Protein AF-0000000076683091 (afdb_homodimer)

Sequence (252 aa):
MESALTYDLMMAGRSIHDLGTTRLSWHELAAFIKHAPPTAAIRAVADRMAPYRTTEAWLLATSIDMLAGANWQRAGGKGPRPQPILSAIERSIRSAEQDKRAPHSTAELAQIRASLRKRRAQTTSRMESALTYDLMMAGRSIHDLGTTRLSWHELAAFIKHAPPTAAIRAVADRMAPYRTTEAWLLATSIDMLAGANWQRAGGKGPRPQPILSAIERSIRSAEQDKRAPHSTAELAQIRASLRKRRAQTTSR

pLDDT: mean 89.54, std 12.41, range [43.16, 98.69]

Solvent-accessible surface area (backbone atoms only — not comparable to full-atom values): 13976 Å² total; per-residue (Å²): 108,67,47,30,43,39,27,49,32,34,66,71,70,35,55,72,86,35,59,73,40,96,82,26,33,65,68,54,51,53,53,50,65,72,64,54,52,45,80,34,48,52,35,37,76,74,32,85,58,25,58,54,67,34,73,65,36,42,54,43,39,51,50,36,39,52,43,45,46,51,44,40,52,76,71,65,56,80,63,84,76,74,70,55,53,66,61,52,49,54,50,51,52,51,48,52,51,45,60,67,59,40,62,75,46,68,58,47,47,48,46,48,50,52,51,48,52,51,51,53,53,58,58,67,75,103,107,65,67,30,45,44,49,49,32,47,76,43,74,37,55,73,86,35,59,74,40,94,81,27,34,64,66,49,49,52,17,41,64,73,66,54,50,44,77,33,47,54,36,37,73,74,33,84,58,27,58,55,66,35,68,60,42,42,42,51,41,52,37,49,39,42,50,47,49,42,52,40,54,76,70,67,56,81,62,84,78,75,70,54,53,66,60,53,48,52,49,53,53,51,51,55,50,46,62,67,62,43,67,75,47,72,59,47,50,47,49,50,51,52,53,50,53,55,50,54,54,58,59,70,74,105

Secondary structure (DSSP, 8-state):
-HHHHHHHHHHTT--GGGBTSSSB-HHHHHHHHHH--TTSHHHHHH-TTGGGGSHHHHHHHHHHHHHHHHHHHHTTS-SPPPPPHHHHHHHHHHHHHHHHHS-S-HHHHHHHHHHHHHHHHHHHT-/-HHHHHHHHHHTT--GGGBTSSSB-HHHHHHHHHH--TTSHHHHHH-TTGGGGSHHHHHHHHHHHHHHHHHHHHTTS-SPPPPPHHHHHHHHHHHHHHHHHS-S-HHHHHHHHHHHHHHHHHHHT-

Radius of gyration: 27.94 Å; Cα contacts (8 Å, |Δi|>4): 202; chains: 2; bounding box: 87×62×75 Å

Foldseek 3Di:
DVVLLQVQQVVVVAGPVCECHPRHYPVNSVVCVVPPQLPRSVNCVVDVCSVCPDPVNVVVQVVVLVVQQVVCVVVVVPDDRDDRPSVVVVVVVVVVVCVVVVPDPVVVVVVVVVVVVVVVVVVVVD/DVVLLQVQQVVVVAGPVCECHPRHYPVNSVVCVVPPALPRSVNCVVPVCSVCPDPVNVVVQVVVLVVQQVVCVVVVVPDDRDDRPSVVVVVVVVVVVCVVVVPDPVVRVVVVVVVVVVVVVVVVVD

Structure (mmCIF, N/CA/C/O backbone):
data_AF-0000000076683091-model_v1
#
loop_
_entity.id
_entity.type
_entity.pdbx_description
1 polymer 'Uncharacterized protein'
#
loop_
_atom_site.group_PDB
_atom_site.id
_atom_site.type_symbol
_atom_site.label_atom_id
_atom_site.label_alt_id
_atom_site.label_comp_id
_atom_site.label_asym_id
_atom_site.label_entity_id
_atom_site.label_seq_id
_atom_site.pdbx_PDB_ins_code
_atom_site.Cartn_x
_atom_site.Cartn_y
_atom_site.Cartn_z
_atom_site.occupancy
_atom_site.B_iso_or_equiv
_atom_site.auth_seq_id
_atom_site.auth_comp_id
_atom_site.auth_asym_id
_atom_site.auth_atom_id
_atom_site.pdbx_PDB_model_num
ATOM 1 N N . MET A 1 1 ? -7.992 5.918 14.695 1 76.12 1 MET A N 1
ATOM 2 C CA . MET A 1 1 ? -8.977 6.363 13.703 1 76.12 1 MET A CA 1
ATOM 3 C C . MET A 1 1 ? -8.859 7.867 13.469 1 76.12 1 MET A C 1
ATOM 5 O O . MET A 1 1 ? -8.883 8.32 12.32 1 76.12 1 MET A O 1
ATOM 9 N N . GLU A 1 2 ? -8.391 8.547 14.375 1 91.25 2 GLU A N 1
ATOM 10 C CA . GLU A 1 2 ? -8.352 10 14.273 1 91.25 2 GLU A CA 1
ATOM 11 C C . GLU A 1 2 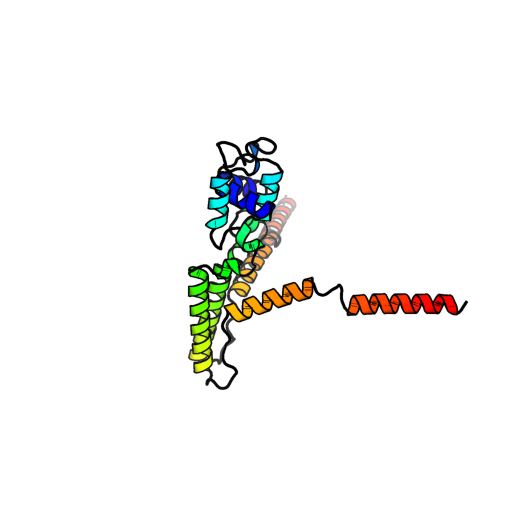? -7.266 10.461 13.305 1 91.25 2 GLU A C 1
ATOM 13 O O . GLU A 1 2 ? -7.492 11.344 12.484 1 91.25 2 GLU A O 1
ATOM 18 N N . SER A 1 3 ? -6.188 9.758 13.305 1 97.19 3 SER A N 1
ATOM 19 C CA . SER A 1 3 ? -5.117 10.203 12.414 1 97.19 3 SER A CA 1
ATOM 20 C C . SER A 1 3 ? -5.434 9.875 10.961 1 97.19 3 SER A C 1
ATOM 22 O O . SER A 1 3 ? -5.039 10.609 10.055 1 97.19 3 SER A O 1
ATOM 24 N N . ALA A 1 4 ? -6.16 8.805 10.727 1 98.31 4 ALA A N 1
ATOM 25 C CA . ALA A 1 4 ? -6.559 8.438 9.367 1 98.31 4 ALA A CA 1
ATOM 26 C C . ALA A 1 4 ? -7.543 9.453 8.797 1 98.31 4 ALA A C 1
ATOM 28 O O . ALA A 1 4 ? -7.438 9.844 7.625 1 98.31 4 ALA A O 1
ATOM 29 N N . LEU A 1 5 ? -8.445 9.898 9.625 1 98.25 5 LEU A N 1
ATOM 30 C CA . LEU A 1 5 ? -9.406 10.914 9.203 1 98.25 5 LEU A CA 1
ATOM 31 C C . LEU A 1 5 ? -8.711 12.242 8.922 1 98.25 5 LEU A C 1
ATOM 33 O O . LEU A 1 5 ? -9.023 12.914 7.938 1 98.25 5 LEU A O 1
ATOM 37 N N . THR A 1 6 ? -7.785 12.586 9.852 1 98.19 6 THR A N 1
ATOM 38 C CA . THR A 1 6 ? -7 13.797 9.664 1 98.19 6 THR A CA 1
ATOM 39 C C . THR A 1 6 ? -6.281 13.781 8.32 1 98.19 6 THR A C 1
ATOM 41 O O . THR A 1 6 ? -6.32 14.758 7.578 1 98.19 6 THR A O 1
ATOM 44 N N . TYR A 1 7 ? -5.75 12.68 7.969 1 98.5 7 TYR A N 1
ATOM 45 C CA . TYR A 1 7 ? -5.059 12.516 6.695 1 98.5 7 TYR A CA 1
ATOM 46 C C . TYR A 1 7 ? -6.023 12.664 5.527 1 98.5 7 TYR A C 1
ATOM 48 O O . TYR A 1 7 ? -5.754 13.414 4.578 1 98.5 7 TYR A O 1
ATOM 56 N N . ASP A 1 8 ? -7.105 11.945 5.543 1 98.56 8 ASP A N 1
ATOM 57 C CA . ASP A 1 8 ? -8.062 11.992 4.441 1 98.56 8 ASP A CA 1
ATOM 58 C C . ASP A 1 8 ? -8.594 13.406 4.23 1 98.56 8 ASP A C 1
ATOM 60 O O . ASP A 1 8 ? -8.75 13.852 3.094 1 98.56 8 ASP A O 1
ATOM 64 N N . LEU A 1 9 ? -8.922 14.125 5.289 1 98.31 9 LEU A N 1
ATOM 65 C CA . LEU A 1 9 ? -9.398 15.5 5.184 1 98.31 9 LEU A CA 1
ATOM 66 C C . LEU A 1 9 ? -8.336 16.391 4.555 1 98.31 9 LEU A C 1
ATOM 68 O O . LEU A 1 9 ? -8.641 17.219 3.689 1 98.31 9 LEU A O 1
ATOM 72 N N . MET A 1 10 ? -7.105 16.188 4.965 1 97.12 10 MET A N 1
ATOM 73 C CA . MET A 1 10 ? -6.016 16.969 4.391 1 97.12 10 MET A CA 1
ATOM 74 C C . MET A 1 10 ? -5.938 16.781 2.881 1 97.12 10 MET A C 1
ATOM 76 O O . MET A 1 10 ? -5.77 17.734 2.129 1 97.12 10 MET A O 1
ATOM 80 N N . MET A 1 11 ? -6.102 15.578 2.473 1 97.38 11 MET A N 1
ATOM 81 C CA . MET A 1 11 ? -6.016 15.258 1.051 1 97.38 11 MET A CA 1
ATOM 82 C C . MET A 1 11 ? -7.191 15.859 0.288 1 97.38 11 MET A C 1
ATOM 84 O O . MET A 1 11 ? -7.094 16.109 -0.915 1 97.38 11 MET A O 1
ATOM 88 N N . ALA A 1 12 ? -8.219 16.141 0.975 1 97.69 12 ALA A N 1
ATOM 89 C CA . ALA A 1 12 ? -9.391 16.766 0.366 1 97.69 12 ALA A CA 1
ATOM 90 C C . ALA A 1 12 ? -9.305 18.281 0.451 1 97.69 12 ALA A C 1
ATOM 92 O O . ALA A 1 12 ? -10.234 18.984 0.048 1 97.69 12 ALA A O 1
ATOM 93 N N . GLY A 1 13 ? -8.234 18.812 1.049 1 96.69 13 GLY A N 1
ATOM 94 C CA . GLY A 1 13 ? -8.055 20.25 1.16 1 96.69 13 GLY A CA 1
ATOM 95 C C . GLY A 1 13 ? -8.75 20.859 2.367 1 96.69 13 GLY A C 1
ATOM 96 O O . GLY A 1 13 ? -9 22.062 2.414 1 96.69 13 GLY A O 1
ATOM 97 N N . ARG A 1 14 ? -9.109 19.969 3.281 1 97.25 14 ARG A N 1
ATOM 98 C CA . ARG A 1 14 ? -9.789 20.406 4.488 1 97.25 14 ARG A CA 1
ATOM 99 C C . ARG A 1 14 ? -8.953 20.125 5.73 1 97.25 14 ARG A C 1
ATOM 101 O O . ARG A 1 14 ? -8 19.344 5.68 1 97.25 14 ARG A O 1
ATOM 108 N N . SER A 1 15 ? -9.219 20.859 6.793 1 96.75 15 SER A N 1
ATOM 109 C CA . SER A 1 15 ? -8.508 20.656 8.047 1 96.75 15 SER A CA 1
ATOM 110 C C . SER A 1 15 ? -9.453 20.203 9.156 1 96.75 15 SER A C 1
ATOM 112 O O . SER A 1 15 ? -10.523 20.766 9.344 1 96.75 15 SER A O 1
ATOM 114 N N . ILE A 1 16 ? -8.938 19.203 9.891 1 96.5 16 ILE A N 1
ATOM 115 C CA . ILE A 1 16 ? -9.727 18.688 11.008 1 96.5 16 ILE A CA 1
ATOM 116 C C . ILE A 1 16 ? -9.93 19.797 12.039 1 96.5 16 ILE A C 1
ATOM 118 O O . ILE A 1 16 ? -10.914 19.781 12.781 1 96.5 16 ILE A O 1
ATOM 122 N N . HIS A 1 17 ? -9.062 20.797 12.062 1 95.81 17 HIS A N 1
ATOM 123 C CA . HIS A 1 17 ? -9.102 21.859 13.055 1 95.81 17 HIS A CA 1
ATOM 124 C C . HIS A 1 17 ? -10.195 22.875 12.742 1 95.81 17 HIS A C 1
ATOM 126 O O . HIS A 1 17 ? -10.531 23.703 13.578 1 95.81 17 HIS A O 1
ATOM 132 N N . ASP A 1 18 ? -10.797 22.781 11.578 1 96.56 18 ASP A N 1
ATOM 133 C CA . ASP A 1 18 ? -11.852 23.703 11.172 1 96.56 18 ASP A CA 1
ATOM 134 C C . ASP A 1 18 ? -13.234 23.141 11.5 1 96.56 18 ASP A C 1
ATOM 136 O O . ASP A 1 18 ? -14.25 23.766 11.188 1 96.56 18 ASP A O 1
ATOM 140 N N . LEU A 1 19 ? -13.266 21.891 12.062 1 96.94 19 LEU A N 1
ATOM 141 C CA . LEU A 1 19 ? -14.547 21.234 12.336 1 96.94 19 LEU A CA 1
ATOM 142 C C . LEU A 1 19 ? -15.453 22.141 13.164 1 96.94 19 LEU A C 1
ATOM 144 O O . LEU A 1 19 ? -15.023 22.703 14.172 1 96.94 19 LEU A O 1
ATOM 148 N N . GLY A 1 20 ? -16.703 22.281 12.727 1 97.69 20 GLY A N 1
ATOM 149 C CA . GLY A 1 20 ? -17.672 23.109 13.43 1 97.69 20 GLY A CA 1
ATOM 150 C C . GLY A 1 20 ? -17.703 24.547 12.938 1 97.69 20 GLY A C 1
ATOM 151 O O . GLY A 1 20 ? -18.5 25.344 13.414 1 97.69 20 GLY A O 1
ATOM 152 N N . THR A 1 21 ? -16.781 24.906 12.047 1 97.06 21 THR A N 1
ATOM 153 C CA . THR A 1 21 ? -16.781 26.219 11.438 1 97.06 21 THR A CA 1
ATOM 154 C C . THR A 1 21 ? -17.375 26.172 10.023 1 97.06 21 THR A C 1
ATOM 156 O O . THR A 1 21 ? -17.922 25.141 9.625 1 97.06 21 THR A O 1
ATOM 159 N N . THR A 1 22 ? -17.297 27.312 9.312 1 97.06 22 THR A N 1
ATOM 160 C CA . THR A 1 22 ? -17.812 27.391 7.957 1 97.06 22 THR A CA 1
ATOM 161 C C . THR A 1 22 ? -16.906 26.641 6.984 1 97.06 22 THR A C 1
ATOM 163 O O . THR A 1 22 ? -17.312 26.312 5.867 1 97.06 22 THR A O 1
ATOM 166 N N . ARG A 1 23 ? -15.75 26.312 7.395 1 96.88 23 ARG A N 1
ATOM 167 C CA . ARG A 1 23 ? -14.781 25.672 6.516 1 96.88 23 ARG A CA 1
ATOM 168 C C . ARG A 1 23 ? -14.945 24.156 6.539 1 96.88 23 ARG A C 1
ATOM 170 O O . ARG A 1 23 ? -14.508 23.469 5.613 1 96.88 23 ARG A O 1
ATOM 177 N N . LEU A 1 24 ? -15.516 23.594 7.551 1 98.06 24 LEU A N 1
ATOM 178 C CA . LEU A 1 24 ? -15.836 22.188 7.715 1 98.06 24 LEU A CA 1
ATOM 179 C C . LEU A 1 24 ? -16.969 21.984 8.719 1 98.06 24 LEU A C 1
ATOM 181 O O . LEU A 1 24 ? -16.719 21.906 9.922 1 98.06 24 LEU A O 1
ATOM 185 N N . SER A 1 25 ? -18.125 21.844 8.227 1 98.5 25 SER A N 1
ATOM 186 C CA . SER A 1 25 ? -19.297 21.656 9.086 1 98.5 25 SER A CA 1
ATOM 187 C C . SER A 1 25 ? -19.453 20.188 9.492 1 98.5 25 SER A C 1
ATOM 189 O O . SER A 1 25 ? -18.906 19.297 8.844 1 98.5 25 SER A O 1
ATOM 191 N N . TRP A 1 26 ? -20.234 19.984 10.547 1 98.31 26 TRP A N 1
ATOM 192 C CA . TRP A 1 26 ? -20.547 18.609 10.961 1 98.31 26 TRP A CA 1
ATOM 193 C C . TRP A 1 26 ? -21.281 17.859 9.852 1 98.31 26 TRP A C 1
ATOM 195 O O . TRP A 1 26 ? -21.062 16.656 9.664 1 98.31 26 TRP A O 1
ATOM 205 N N . HIS A 1 27 ? -22.078 18.594 9.102 1 98.38 27 HIS A N 1
ATOM 206 C CA . HIS A 1 27 ? -22.781 17.984 7.973 1 98.38 27 HIS A CA 1
ATOM 207 C C . HIS A 1 27 ? -21.797 17.531 6.898 1 98.38 27 HIS A C 1
ATOM 209 O O . HIS A 1 27 ? -21.922 16.422 6.375 1 98.38 27 HIS A O 1
ATOM 215 N N . GLU A 1 28 ? -20.797 18.328 6.598 1 98.56 28 GLU A N 1
ATOM 216 C CA . GLU A 1 28 ? -19.781 17.984 5.613 1 98.56 28 GLU A CA 1
ATOM 217 C C . GLU A 1 28 ? -18.938 16.797 6.094 1 98.56 28 GLU A C 1
ATOM 219 O O . GLU A 1 28 ? -18.609 15.906 5.309 1 98.56 28 GLU A O 1
ATOM 224 N N . LEU A 1 29 ? -18.562 16.828 7.34 1 98.44 29 LEU A N 1
ATOM 225 C CA . LEU A 1 29 ? -17.781 15.711 7.879 1 98.44 29 LEU A CA 1
ATOM 226 C C . LEU A 1 29 ? -18.562 14.406 7.773 1 98.44 29 LEU A C 1
ATOM 228 O O . LEU A 1 29 ? -18.016 13.375 7.375 1 98.44 29 LEU A O 1
ATOM 232 N N . ALA A 1 30 ? -19.859 14.414 8.164 1 98.38 30 ALA A N 1
ATOM 233 C CA . ALA A 1 30 ? -20.719 13.234 8.078 1 98.38 30 ALA A CA 1
ATOM 234 C C . ALA A 1 30 ? -20.766 12.695 6.656 1 98.38 30 ALA A C 1
ATOM 236 O O . ALA A 1 30 ? -20.656 11.484 6.438 1 98.38 30 ALA A O 1
ATOM 237 N N . ALA A 1 31 ? -20.969 13.609 5.684 1 98.69 31 ALA A N 1
ATOM 238 C CA . ALA A 1 31 ? -21.016 13.219 4.277 1 98.69 31 ALA A CA 1
ATOM 239 C C . ALA A 1 31 ? -19.688 12.617 3.836 1 98.69 31 ALA A C 1
ATOM 241 O O . ALA A 1 31 ? -19.656 11.617 3.113 1 98.69 31 ALA A O 1
ATOM 242 N N . PHE A 1 32 ? -18.594 13.305 4.293 1 98.31 32 PHE A N 1
ATOM 243 C CA . PHE A 1 32 ? -17.25 12.852 3.957 1 98.31 32 PHE A CA 1
ATOM 244 C C . PHE A 1 32 ? -17.031 11.422 4.441 1 98.31 32 PHE A C 1
ATOM 246 O O . PHE A 1 32 ? -16.562 10.562 3.684 1 98.31 32 PHE A O 1
ATOM 253 N N . ILE A 1 33 ? -17.344 11.086 5.633 1 97.81 33 ILE A N 1
ATOM 254 C CA . ILE A 1 33 ? -17.156 9.766 6.227 1 97.81 33 ILE A CA 1
ATOM 255 C C . ILE A 1 33 ? -18.078 8.758 5.539 1 97.81 33 ILE A C 1
ATOM 257 O O . ILE A 1 33 ? -17.641 7.645 5.211 1 97.81 33 ILE A O 1
ATOM 261 N N . LYS A 1 34 ? -19.266 9.102 5.285 1 97.88 34 LYS A N 1
ATOM 262 C CA . LYS A 1 34 ? -20.266 8.211 4.699 1 97.88 34 LYS A CA 1
ATOM 263 C C . LYS A 1 34 ? -19.828 7.738 3.314 1 97.88 34 LYS A C 1
ATOM 265 O O . LYS A 1 34 ? -20.047 6.582 2.951 1 97.88 34 LYS A O 1
ATOM 270 N N . HIS A 1 35 ? -19.203 8.609 2.498 1 97.69 35 HIS A N 1
ATOM 271 C CA . HIS A 1 35 ? -18.953 8.305 1.093 1 97.69 35 HIS A CA 1
ATOM 272 C C . HIS A 1 35 ? -17.469 8.078 0.831 1 97.69 35 HIS A C 1
ATOM 274 O O . HIS A 1 35 ? -17.047 7.973 -0.323 1 97.69 35 HIS A O 1
ATOM 280 N N . ALA A 1 36 ? -16.688 8.023 1.957 1 96.75 36 ALA A N 1
ATOM 281 C CA . ALA A 1 36 ? -15.273 7.75 1.75 1 96.75 36 ALA A CA 1
ATOM 282 C C . ALA A 1 36 ? -15.07 6.465 0.953 1 96.75 36 ALA A C 1
ATOM 284 O O . ALA A 1 36 ? -15.695 5.441 1.244 1 96.75 36 ALA A O 1
ATOM 285 N N . PRO A 1 37 ? -14.242 6.543 -0.081 1 95.38 37 PRO A N 1
ATOM 286 C CA . PRO A 1 37 ? -14.008 5.34 -0.882 1 95.38 37 PRO A CA 1
ATOM 287 C C . PRO A 1 37 ? -13.242 4.262 -0.118 1 95.38 37 PRO A C 1
ATOM 289 O O . PRO A 1 37 ? -12.648 4.543 0.929 1 95.38 37 PRO A O 1
ATOM 292 N N . PRO A 1 38 ? -13.203 3.027 -0.62 1 93.81 38 PRO A N 1
ATOM 293 C CA . PRO A 1 38 ? -12.492 1.93 0.042 1 93.81 38 PRO A CA 1
ATOM 294 C C . PRO A 1 38 ? -10.992 2.191 0.17 1 93.81 38 PRO A C 1
ATOM 296 O O . PRO A 1 38 ? -10.336 1.611 1.037 1 93.81 38 PRO A O 1
ATOM 299 N N . THR A 1 39 ? -10.422 3.127 -0.651 1 93.12 39 THR A N 1
ATOM 300 C CA . THR A 1 39 ? -8.984 3.389 -0.646 1 93.12 39 THR A CA 1
ATOM 301 C C . THR A 1 39 ? -8.641 4.465 0.378 1 93.12 39 THR A C 1
ATOM 303 O O . THR A 1 39 ? -7.465 4.77 0.592 1 93.12 39 THR A O 1
ATOM 306 N N . ALA A 1 40 ? -9.68 5.008 0.973 1 97.06 40 ALA A N 1
ATOM 307 C CA . ALA A 1 40 ? -9.422 6.039 1.976 1 97.06 40 ALA A CA 1
ATOM 308 C C . ALA A 1 40 ? -8.727 5.449 3.201 1 97.06 40 ALA A C 1
ATOM 310 O O . ALA A 1 40 ? -8.93 4.277 3.535 1 97.06 40 ALA A O 1
ATOM 311 N N . ALA A 1 41 ? -7.93 6.277 3.9 1 97.56 41 ALA A N 1
ATOM 312 C CA . ALA A 1 41 ? -7.207 5.836 5.09 1 97.56 41 ALA A CA 1
ATOM 313 C C . ALA A 1 41 ? -8.172 5.391 6.188 1 97.56 41 ALA A C 1
ATOM 315 O O . ALA A 1 41 ? -7.922 4.402 6.879 1 97.56 41 ALA A O 1
ATOM 316 N N . ILE A 1 42 ? -9.289 6.078 6.34 1 97.31 42 ILE A N 1
ATOM 317 C CA . ILE A 1 42 ? -10.234 5.75 7.402 1 97.31 42 ILE A CA 1
ATOM 318 C C . ILE A 1 42 ? -10.844 4.371 7.141 1 97.31 42 ILE A C 1
ATOM 320 O O . ILE A 1 42 ? -11.156 3.637 8.078 1 97.31 42 ILE A O 1
ATOM 324 N N . ARG A 1 43 ? -10.969 3.996 5.883 1 97.12 43 ARG A N 1
ATOM 325 C CA . ARG A 1 43 ? -11.477 2.67 5.555 1 97.12 43 ARG A CA 1
ATOM 326 C C . ARG A 1 43 ? -10.438 1.595 5.84 1 97.12 43 ARG A C 1
ATOM 328 O O . ARG A 1 43 ? -10.758 0.546 6.406 1 97.12 43 ARG A O 1
ATOM 335 N N . ALA A 1 44 ? -9.195 1.876 5.473 1 94.06 44 ALA A N 1
ATOM 336 C CA . ALA A 1 44 ? -8.109 0.913 5.613 1 94.06 44 ALA A CA 1
ATOM 337 C C . ALA A 1 44 ? -7.848 0.582 7.078 1 94.06 44 ALA A C 1
ATOM 339 O O . ALA A 1 44 ? -7.555 -0.566 7.422 1 94.06 44 ALA A O 1
ATOM 340 N N . VAL A 1 45 ? -7.938 1.575 7.93 1 94.25 45 VAL A N 1
ATOM 341 C CA . VAL A 1 45 ? -7.68 1.353 9.352 1 94.25 45 VAL A CA 1
ATOM 342 C C . VAL A 1 45 ? -8.836 0.562 9.969 1 94.25 45 VAL A C 1
ATOM 344 O O . VAL A 1 45 ? -8.625 -0.269 10.852 1 94.25 45 VAL A O 1
ATOM 347 N N . ALA A 1 46 ? -10.031 0.733 9.438 1 94.5 46 ALA A N 1
ATOM 348 C CA . ALA A 1 46 ? -11.219 0.07 9.977 1 94.5 46 ALA A CA 1
ATOM 349 C C . ALA A 1 46 ? -11.297 -1.379 9.5 1 94.5 46 ALA A C 1
ATOM 351 O O . ALA A 1 46 ? -11.828 -2.24 10.211 1 94.5 46 ALA A O 1
ATOM 352 N N . ASP A 1 47 ? -10.875 -1.653 8.344 1 94.75 47 ASP A N 1
ATOM 353 C CA . ASP A 1 47 ? -10.953 -2.965 7.703 1 94.75 47 ASP A CA 1
ATOM 354 C C . ASP A 1 47 ? -9.75 -3.217 6.805 1 94.75 47 ASP A C 1
ATOM 356 O O . ASP A 1 47 ? -9.609 -2.586 5.758 1 94.75 47 ASP A O 1
ATOM 360 N N . ARG A 1 48 ? -8.945 -4.191 7.168 1 94.12 48 ARG A N 1
ATOM 361 C CA . ARG A 1 48 ? -7.723 -4.492 6.434 1 94.12 48 ARG A CA 1
ATOM 362 C C . ARG A 1 48 ? -8.039 -5.043 5.047 1 94.12 48 ARG A C 1
ATOM 364 O O . ARG A 1 48 ? -7.164 -5.09 4.176 1 94.12 48 ARG A O 1
ATOM 371 N N . MET A 1 49 ? -9.258 -5.41 4.75 1 95.94 49 MET A N 1
ATOM 372 C CA . MET A 1 49 ? -9.656 -5.934 3.441 1 95.94 49 MET A CA 1
ATOM 373 C C . MET A 1 49 ? -10.172 -4.812 2.543 1 95.94 49 MET A C 1
ATOM 375 O O . MET A 1 49 ? -10.391 -5.023 1.351 1 95.94 49 MET A O 1
ATOM 379 N N . ALA A 1 50 ? -10.266 -3.611 3.082 1 96.19 50 ALA A N 1
ATOM 380 C CA . ALA A 1 50 ? -10.867 -2.504 2.34 1 96.19 50 ALA A CA 1
ATOM 381 C C . ALA A 1 50 ? -10.148 -2.281 1.013 1 96.19 50 ALA A C 1
ATOM 383 O O . ALA A 1 50 ? -10.789 -2.156 -0.034 1 96.19 50 ALA A O 1
ATOM 384 N N . PRO A 1 51 ? -8.773 -2.297 0.955 1 94.38 51 PRO A N 1
ATOM 385 C CA . PRO A 1 51 ? -8.102 -2.08 -0.325 1 94.38 51 PRO A CA 1
ATOM 386 C C . PRO A 1 51 ? -8.422 -3.16 -1.355 1 94.38 51 PRO A C 1
ATOM 388 O O . PRO A 1 51 ? -8.273 -2.934 -2.559 1 94.38 51 PRO A O 1
ATOM 391 N N . TYR A 1 52 ? -8.883 -4.242 -0.932 1 95.81 52 TYR A N 1
ATOM 392 C CA . TYR A 1 52 ? -9.18 -5.363 -1.813 1 95.81 52 TYR A CA 1
ATOM 393 C C . TYR A 1 52 ? -10.625 -5.312 -2.291 1 95.81 52 TYR A C 1
ATOM 395 O O . TYR A 1 52 ? -11.047 -6.145 -3.1 1 95.81 52 TYR A O 1
ATOM 403 N N . ARG A 1 53 ? -11.352 -4.344 -1.847 1 93.38 53 ARG A N 1
ATOM 404 C CA . ARG A 1 53 ? -12.773 -4.27 -2.174 1 93.38 53 ARG A CA 1
ATOM 405 C C . ARG A 1 53 ? -13.031 -3.23 -3.258 1 93.38 53 ARG A C 1
ATOM 407 O O . ARG A 1 53 ? -14.188 -2.945 -3.586 1 93.38 53 ARG A O 1
ATOM 414 N N . THR A 1 54 ? -11.953 -2.682 -3.789 1 96.06 54 THR A N 1
ATOM 415 C CA . THR A 1 54 ? -12.133 -1.813 -4.945 1 96.06 54 THR A CA 1
ATOM 416 C C . THR A 1 54 ? -12.57 -2.623 -6.164 1 96.06 54 THR A C 1
ATOM 418 O O . THR A 1 54 ? -12.328 -3.83 -6.23 1 96.06 54 THR A O 1
ATOM 421 N N . THR A 1 55 ? -13.211 -1.928 -7.109 1 96.81 55 THR A N 1
ATOM 422 C CA . THR A 1 55 ? -13.633 -2.57 -8.352 1 96.81 55 THR A CA 1
ATOM 423 C C . THR A 1 55 ? -12.438 -3.186 -9.07 1 96.81 55 THR A C 1
ATOM 425 O O . THR A 1 55 ? -12.508 -4.32 -9.547 1 96.81 55 THR A O 1
ATOM 428 N N . GLU A 1 56 ? -11.328 -2.465 -9.125 1 96.44 56 GLU A N 1
ATOM 429 C CA . GLU A 1 56 ? -10.117 -2.945 -9.797 1 96.44 56 GLU A CA 1
ATOM 430 C C . GLU A 1 56 ? -9.555 -4.176 -9.102 1 96.44 56 GLU A C 1
ATOM 432 O O . GLU A 1 56 ? -9.172 -5.148 -9.75 1 96.44 56 GLU A O 1
ATOM 437 N N . ALA A 1 57 ? -9.461 -4.055 -7.789 1 97.5 57 ALA A N 1
ATOM 438 C CA . ALA A 1 57 ? -8.938 -5.184 -7.027 1 97.5 57 ALA A CA 1
ATOM 439 C C . ALA A 1 57 ? -9.797 -6.43 -7.238 1 97.5 57 ALA A C 1
ATOM 441 O O . ALA A 1 57 ? -9.266 -7.535 -7.383 1 97.5 57 ALA A O 1
ATOM 442 N N . TRP A 1 58 ? -11.078 -6.273 -7.289 1 97.06 58 TRP A N 1
ATOM 443 C CA . TRP A 1 58 ? -11.984 -7.395 -7.508 1 97.06 58 TRP A CA 1
ATOM 444 C C . TRP A 1 58 ? -11.773 -8.008 -8.891 1 97.06 58 TRP A C 1
ATOM 446 O O . TRP A 1 58 ? -11.688 -9.227 -9.023 1 97.06 58 TRP A O 1
ATOM 456 N N . LEU A 1 59 ? -11.664 -7.152 -9.891 1 98.38 59 LEU A N 1
ATOM 457 C CA . LEU A 1 59 ? -11.461 -7.629 -11.25 1 98.38 59 LEU A CA 1
ATOM 458 C C . LEU A 1 59 ? -10.141 -8.383 -11.367 1 98.38 59 LEU A C 1
ATOM 460 O O . LEU A 1 59 ? -10.078 -9.445 -11.992 1 98.38 59 LEU A O 1
ATOM 464 N N . LEU A 1 60 ? -9.094 -7.852 -10.727 1 98.56 60 LEU A N 1
ATOM 465 C CA . LEU A 1 60 ? -7.781 -8.492 -10.773 1 98.56 60 LEU A CA 1
ATOM 466 C C . LEU A 1 60 ? -7.797 -9.812 -10.008 1 98.56 60 LEU A C 1
ATOM 468 O O . LEU A 1 60 ? -7.25 -10.812 -10.477 1 98.56 60 LEU A O 1
ATOM 472 N N . ALA A 1 61 ? -8.422 -9.789 -8.859 1 98.69 61 ALA A N 1
ATOM 473 C CA . ALA A 1 61 ? -8.531 -11.008 -8.062 1 98.69 61 ALA A CA 1
ATOM 474 C C . ALA A 1 61 ? -9.305 -12.086 -8.82 1 98.69 61 ALA A C 1
ATOM 476 O O . ALA A 1 61 ? -8.922 -13.258 -8.797 1 98.69 61 ALA A O 1
ATOM 477 N N . THR A 1 62 ? -10.336 -11.727 -9.461 1 98.44 62 THR A N 1
ATOM 478 C CA . THR A 1 62 ? -11.133 -12.648 -10.273 1 98.44 62 THR A CA 1
ATOM 479 C C . THR A 1 62 ? -10.289 -13.242 -11.398 1 98.44 62 THR A C 1
ATOM 481 O O . THR A 1 62 ? -10.359 -14.438 -11.672 1 98.44 62 THR A O 1
ATOM 484 N N . SER A 1 63 ? -9.516 -12.422 -12.078 1 98.56 63 SER A N 1
ATOM 485 C CA . SER A 1 63 ? -8.609 -12.883 -13.125 1 98.56 63 SER A CA 1
ATOM 486 C C . SER A 1 63 ? -7.617 -13.906 -12.586 1 98.56 63 SER A C 1
ATOM 488 O O . SER A 1 63 ? -7.352 -14.922 -13.234 1 98.56 63 SER A O 1
ATOM 490 N N . ILE A 1 64 ? -7.066 -13.625 -11.391 1 98.62 64 ILE A N 1
ATOM 491 C CA . ILE A 1 64 ? -6.129 -14.539 -10.75 1 98.62 64 ILE A CA 1
ATOM 492 C C . ILE A 1 64 ? -6.809 -15.883 -10.508 1 98.62 64 ILE A C 1
ATOM 494 O O . ILE A 1 64 ? -6.23 -16.938 -10.797 1 98.62 64 ILE A O 1
ATOM 498 N N . ASP A 1 65 ? -7.992 -15.805 -10.055 1 98.56 65 ASP A N 1
ATOM 499 C CA . ASP A 1 65 ? -8.727 -17.031 -9.781 1 98.56 65 ASP A CA 1
ATOM 500 C C . ASP A 1 65 ? -8.961 -17.828 -11.07 1 98.56 65 ASP A C 1
ATOM 502 O O . ASP A 1 65 ? -8.852 -19.047 -11.078 1 98.56 65 ASP A O 1
ATOM 506 N N . MET A 1 66 ? -9.297 -17.125 -12.117 1 98.25 66 MET A N 1
ATOM 507 C CA . MET A 1 66 ? -9.484 -17.766 -13.414 1 98.25 66 MET A CA 1
ATOM 508 C C . MET A 1 66 ? -8.188 -18.391 -13.906 1 98.25 66 MET A C 1
ATOM 510 O O . MET A 1 66 ? -8.188 -19.531 -14.398 1 98.25 66 MET A O 1
ATOM 514 N N . LEU A 1 67 ? -7.09 -17.703 -13.773 1 98 67 LEU A N 1
ATOM 515 C CA . LEU A 1 67 ? -5.785 -18.203 -14.188 1 98 67 LEU A CA 1
ATOM 516 C C . LEU A 1 67 ? -5.371 -19.406 -13.359 1 98 67 LEU A C 1
ATOM 518 O O . LEU A 1 67 ? -4.852 -20.391 -13.898 1 98 67 LEU A O 1
ATOM 522 N N . ALA A 1 68 ? -5.605 -19.312 -12.047 1 97.12 68 ALA A N 1
ATOM 523 C CA . ALA A 1 68 ? -5.289 -20.422 -11.164 1 97.12 68 ALA A CA 1
ATOM 524 C C . ALA A 1 68 ? -6.078 -21.672 -11.547 1 97.12 68 ALA A C 1
ATOM 526 O O . ALA A 1 68 ? -5.531 -22.781 -11.57 1 97.12 68 ALA A O 1
ATOM 527 N N . GLY A 1 69 ? -7.34 -21.469 -11.812 1 96.88 69 GLY A N 1
ATOM 528 C CA . GLY A 1 69 ? -8.164 -22.578 -12.289 1 96.88 69 GLY A CA 1
ATOM 529 C C . GLY A 1 69 ? -7.672 -23.172 -13.586 1 96.88 69 GLY A C 1
ATOM 530 O O . GLY A 1 69 ? -7.617 -24.406 -13.734 1 96.88 69 GLY A O 1
ATOM 531 N N . ALA A 1 70 ? -7.328 -22.328 -14.516 1 96.38 70 ALA A N 1
ATOM 532 C CA . ALA A 1 70 ? -6.805 -22.781 -15.797 1 96.38 70 ALA A CA 1
ATOM 533 C C . ALA A 1 70 ? -5.516 -23.578 -15.617 1 96.38 70 ALA A C 1
ATOM 535 O O . ALA A 1 70 ? -5.328 -24.625 -16.25 1 96.38 70 ALA A O 1
ATOM 536 N N . ASN A 1 71 ? -4.629 -23.062 -14.742 1 95.75 71 ASN A N 1
ATOM 537 C CA . ASN A 1 71 ? -3.381 -23.766 -14.469 1 95.75 71 ASN A CA 1
ATOM 538 C C . ASN A 1 71 ? -3.633 -25.125 -13.82 1 95.75 71 ASN A C 1
ATOM 540 O O . ASN A 1 71 ? -2.959 -26.094 -14.141 1 95.75 71 ASN A O 1
ATOM 544 N N . TRP A 1 72 ? -4.562 -25.141 -12.945 1 94.94 72 TRP A N 1
ATOM 545 C CA . TRP A 1 72 ? -4.949 -26.391 -12.297 1 94.94 72 TRP A CA 1
ATOM 546 C C . TRP A 1 72 ? -5.492 -27.391 -13.32 1 94.94 72 TRP A C 1
ATOM 548 O O . TRP A 1 72 ? -5.125 -28.562 -13.297 1 94.94 72 TRP A O 1
ATOM 558 N N . GLN A 1 73 ? -6.293 -27 -14.258 1 94.12 73 GLN A N 1
ATOM 559 C CA . GLN A 1 73 ? -6.848 -27.875 -15.289 1 94.12 73 GLN A CA 1
ATOM 560 C C . GLN A 1 73 ? -5.75 -28.438 -16.188 1 94.12 73 GLN A C 1
ATOM 562 O O . GLN A 1 73 ? -5.754 -29.625 -16.516 1 94.12 73 GLN A O 1
ATOM 567 N N . ARG A 1 74 ? -4.852 -27.578 -16.562 1 91.38 74 ARG A N 1
ATOM 568 C CA . ARG A 1 74 ? -3.775 -28 -17.453 1 91.38 74 ARG A CA 1
ATOM 569 C C . ARG A 1 74 ? -2.879 -29.031 -16.797 1 91.38 74 ARG A C 1
ATOM 571 O O . ARG A 1 74 ? -2.275 -29.875 -17.469 1 91.38 74 ARG A O 1
ATOM 578 N N . ALA A 1 75 ? -2.797 -28.906 -15.445 1 88.75 75 ALA A N 1
ATOM 579 C CA . ALA A 1 75 ? -1.972 -29.859 -14.695 1 88.75 75 ALA A CA 1
ATOM 580 C C . ALA A 1 75 ? -2.707 -31.172 -14.477 1 88.75 75 ALA A C 1
ATOM 582 O O . ALA A 1 75 ? -2.209 -32.062 -13.781 1 88.75 75 ALA A O 1
ATOM 583 N N . GLY A 1 76 ? -3.854 -31.422 -14.969 1 89.75 76 GLY A N 1
ATOM 584 C CA . GLY A 1 76 ? -4.578 -32.688 -14.906 1 89.75 76 GLY A CA 1
ATOM 585 C C . GLY A 1 76 ? -5.73 -32.656 -13.922 1 89.75 76 GLY A C 1
ATOM 586 O O . GLY A 1 76 ? -6.469 -33.656 -13.805 1 89.75 76 GLY A O 1
ATOM 587 N N . GLY A 1 77 ? -5.828 -31.594 -13.109 1 88.44 77 GLY A N 1
ATOM 588 C CA . GLY A 1 77 ? -6.961 -31.375 -12.227 1 88.44 77 GLY A CA 1
ATOM 589 C C . GLY A 1 77 ? -7.008 -32.344 -11.062 1 88.44 77 GLY A C 1
ATOM 590 O O . GLY A 1 77 ? -8.078 -32.625 -10.516 1 88.44 77 GLY A O 1
ATOM 591 N N . LYS A 1 78 ? -5.945 -33.094 -10.695 1 88.5 78 LYS A N 1
ATOM 592 C CA . LYS A 1 78 ? -5.973 -34.156 -9.703 1 88.5 78 LYS A CA 1
ATOM 593 C C . LYS A 1 78 ? -5.656 -33.625 -8.312 1 88.5 78 LYS A C 1
ATOM 595 O O . LYS A 1 78 ? -6.012 -34.219 -7.305 1 88.5 78 LYS A O 1
ATOM 600 N N . GLY A 1 79 ? -5.156 -32.406 -8.133 1 87.69 79 GLY A N 1
ATOM 601 C CA . GLY A 1 79 ? -4.875 -31.828 -6.832 1 87.69 79 GLY A CA 1
ATOM 602 C C . GLY A 1 79 ? -5.996 -30.938 -6.32 1 87.69 79 GLY A C 1
ATOM 603 O O . GLY A 1 79 ? -7.047 -30.828 -6.953 1 87.69 79 GLY A O 1
ATOM 604 N N . PRO A 1 80 ? -5.887 -30.531 -5.062 1 92.5 80 PRO A N 1
ATOM 605 C CA . PRO A 1 80 ? -6.922 -29.641 -4.535 1 92.5 80 PRO A CA 1
ATOM 606 C C . PRO A 1 80 ? -7.203 -28.453 -5.453 1 92.5 80 PRO A C 1
ATOM 608 O O . PRO A 1 80 ? -6.281 -27.922 -6.07 1 92.5 80 PRO A O 1
ATOM 611 N N . ARG A 1 81 ? -8.438 -28.172 -5.594 1 93.12 81 ARG A N 1
ATOM 612 C CA . ARG A 1 81 ? -8.828 -27.031 -6.402 1 93.12 81 ARG A CA 1
ATOM 613 C C . ARG A 1 81 ? -8.273 -25.734 -5.816 1 93.12 81 ARG A C 1
ATOM 615 O O . ARG A 1 81 ? -8.281 -25.547 -4.598 1 93.12 81 ARG A O 1
ATOM 622 N N . PRO A 1 82 ? -7.922 -24.812 -6.648 1 95 82 PRO A N 1
ATOM 623 C CA . PRO A 1 82 ? -7.414 -23.531 -6.16 1 95 82 PRO A CA 1
ATOM 624 C C . PRO A 1 82 ? -8.461 -22.734 -5.383 1 95 82 PRO A C 1
ATOM 626 O O . PRO A 1 82 ? -9.641 -22.75 -5.742 1 95 82 PRO A O 1
ATOM 629 N N . GLN A 1 83 ? -8.047 -22.141 -4.32 1 95.69 83 GLN A N 1
ATOM 630 C CA . GLN A 1 83 ? -8.93 -21.312 -3.516 1 95.69 83 GLN A CA 1
ATOM 631 C C . GLN A 1 83 ? -8.938 -19.875 -4.035 1 95.69 83 GLN A C 1
ATOM 633 O O . GLN A 1 83 ? -7.91 -19.359 -4.477 1 95.69 83 GLN A O 1
ATOM 638 N N . PRO A 1 84 ? -10.117 -19.25 -3.896 1 97.69 84 PRO A N 1
ATOM 639 C CA . PRO A 1 84 ? -10.141 -17.844 -4.309 1 97.69 84 PRO A CA 1
ATOM 640 C C . PRO A 1 84 ? -9.102 -16.984 -3.576 1 97.69 84 PRO A C 1
ATOM 642 O O . PRO A 1 84 ? -8.961 -17.109 -2.357 1 97.69 84 PRO A O 1
ATOM 645 N N . ILE A 1 85 ? -8.484 -16.156 -4.312 1 97.94 85 ILE A N 1
ATOM 646 C CA . ILE A 1 85 ? -7.332 -15.43 -3.787 1 97.94 85 ILE A CA 1
ATOM 647 C C . ILE A 1 85 ? -7.777 -14.508 -2.656 1 97.94 85 ILE A C 1
ATOM 649 O O . ILE A 1 85 ? -7.074 -14.359 -1.653 1 97.94 85 ILE A O 1
ATOM 653 N N . LEU A 1 86 ? -8.93 -13.828 -2.74 1 97.44 86 LEU A N 1
ATOM 654 C CA . LEU A 1 86 ? -9.383 -12.898 -1.707 1 97.44 86 LEU A CA 1
ATOM 655 C C . LEU A 1 86 ? -9.688 -13.641 -0.409 1 97.44 86 LEU A C 1
ATOM 657 O O . LEU A 1 86 ? -9.477 -13.102 0.681 1 97.44 86 LEU A O 1
ATOM 661 N N . SER A 1 87 ? -10.18 -14.875 -0.518 1 97 87 SER A N 1
ATOM 662 C CA . SER A 1 87 ? -10.391 -15.695 0.668 1 97 87 SER A CA 1
ATOM 663 C C . SER A 1 87 ? -9.07 -16.031 1.348 1 97 87 SER A C 1
ATOM 665 O O . SER A 1 87 ? -8.977 -16.016 2.576 1 97 87 SER A O 1
ATOM 667 N N . ALA A 1 88 ? -8.141 -16.344 0.573 1 95.69 88 ALA A N 1
ATOM 668 C CA . ALA A 1 88 ? -6.816 -16.656 1.104 1 95.69 88 ALA A CA 1
ATOM 669 C C . ALA A 1 88 ? -6.203 -15.445 1.796 1 95.69 88 ALA A C 1
ATOM 671 O O . ALA A 1 88 ? -5.594 -15.57 2.861 1 95.69 88 ALA A O 1
ATOM 672 N N . ILE A 1 89 ? -6.367 -14.289 1.217 1 95.5 89 ILE A N 1
ATOM 673 C CA . ILE A 1 89 ? -5.844 -13.055 1.798 1 95.5 89 ILE A CA 1
ATOM 674 C C . ILE A 1 89 ? -6.543 -12.773 3.125 1 95.5 89 ILE A C 1
ATOM 676 O O . ILE A 1 89 ? -5.891 -12.453 4.121 1 95.5 89 ILE A O 1
ATOM 680 N N . GLU A 1 90 ? -7.793 -12.836 3.121 1 96.06 90 GLU A N 1
ATOM 681 C CA . GLU A 1 90 ? -8.562 -12.594 4.336 1 96.06 90 GLU A CA 1
ATOM 682 C C . GLU A 1 90 ? -8.109 -13.508 5.469 1 96.06 90 GLU A C 1
ATOM 684 O O . GLU A 1 90 ? -7.953 -13.07 6.609 1 96.06 90 G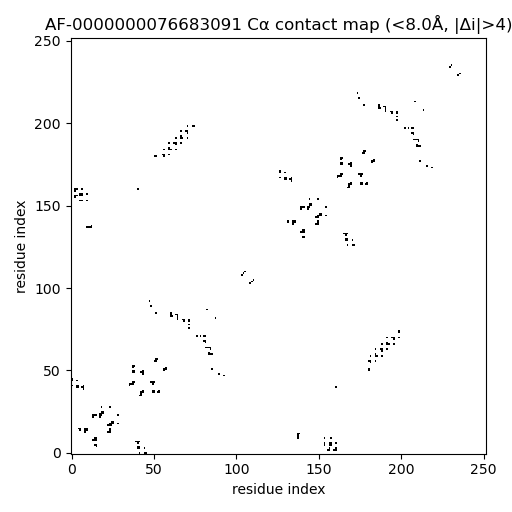LU A O 1
ATOM 689 N N . ARG A 1 91 ? -7.902 -14.734 5.141 1 95.06 91 ARG A N 1
ATOM 690 C CA . ARG A 1 91 ? -7.434 -15.695 6.133 1 95.06 91 ARG A CA 1
ATOM 691 C C . ARG A 1 91 ? -6.059 -15.312 6.664 1 95.06 91 ARG A C 1
ATOM 693 O O . ARG A 1 91 ? -5.801 -15.406 7.867 1 95.06 91 ARG A O 1
ATOM 700 N N . SER A 1 92 ? -5.207 -14.953 5.77 1 93.44 92 SER A N 1
ATOM 701 C CA . SER A 1 92 ? -3.861 -14.555 6.168 1 93.44 92 SER A CA 1
ATOM 702 C C . SER A 1 92 ? -3.895 -13.344 7.098 1 93.44 92 SER A C 1
ATOM 704 O O . SER A 1 92 ? -3.154 -13.289 8.078 1 93.44 92 SER A O 1
ATOM 706 N N . ILE A 1 93 ? -4.738 -12.398 6.828 1 92.12 93 ILE A N 1
ATOM 707 C CA . ILE A 1 93 ? -4.859 -11.188 7.633 1 92.12 93 ILE A CA 1
ATOM 708 C C . ILE A 1 93 ? -5.402 -11.547 9.016 1 92.12 93 ILE A C 1
ATOM 710 O O . ILE A 1 93 ? -4.891 -11.07 10.031 1 92.12 93 ILE A O 1
ATOM 714 N N . ARG A 1 94 ? -6.371 -12.367 9 1 92.62 94 ARG A N 1
ATOM 715 C CA . ARG A 1 94 ? -6.961 -12.789 10.266 1 92.62 94 ARG A CA 1
ATOM 716 C C . ARG A 1 94 ? -5.949 -13.539 11.117 1 92.62 94 ARG A C 1
ATOM 718 O O . ARG A 1 94 ? -5.883 -13.344 12.336 1 92.62 94 ARG A O 1
ATOM 725 N N . SER A 1 95 ? -5.195 -14.391 10.453 1 92.12 95 SER A N 1
ATOM 726 C CA . SER A 1 95 ? -4.176 -15.148 11.164 1 92.12 95 SER A CA 1
ATOM 727 C C . SER A 1 95 ? -3.115 -14.234 11.758 1 92.12 95 SER A C 1
ATOM 729 O O . SER A 1 95 ? -2.674 -14.438 12.891 1 92.12 95 SER A O 1
ATOM 731 N N . ALA A 1 96 ? -2.725 -13.281 11.031 1 89.19 96 ALA A N 1
ATOM 732 C CA . ALA A 1 96 ? -1.733 -12.32 11.508 1 89.19 96 ALA A CA 1
ATOM 733 C C . ALA A 1 96 ? -2.271 -11.523 12.695 1 89.19 96 ALA A C 1
ATOM 735 O O . ALA A 1 96 ? -1.53 -11.211 13.625 1 89.19 96 ALA A O 1
ATOM 736 N N . GLU A 1 97 ? -3.52 -11.148 12.633 1 86.94 97 GLU A N 1
ATOM 737 C CA . GLU A 1 97 ? -4.145 -10.391 13.719 1 86.94 97 GLU A CA 1
ATOM 738 C C . GLU A 1 97 ? -4.293 -11.242 14.969 1 86.94 97 GLU A C 1
ATOM 740 O O . GLU A 1 97 ? -4.156 -10.734 16.094 1 86.94 97 GLU A O 1
ATOM 745 N N . GLN A 1 98 ? -4.57 -12.5 14.781 1 85.06 98 GLN A N 1
ATOM 746 C CA . GLN A 1 98 ? -4.684 -13.422 15.906 1 85.06 98 GLN A CA 1
ATOM 747 C C . GLN A 1 98 ? -3.324 -13.688 16.547 1 85.06 98 GLN A C 1
ATOM 749 O O . GLN A 1 98 ? -3.219 -13.812 17.766 1 85.06 98 GLN A O 1
ATOM 754 N N . ASP A 1 99 ? -2.379 -13.734 15.703 1 77.56 99 ASP A N 1
ATOM 755 C CA . ASP A 1 99 ? -1.024 -13.93 16.219 1 77.56 99 ASP A CA 1
ATOM 756 C C . ASP A 1 99 ? -0.567 -12.727 17.031 1 77.56 99 ASP A C 1
ATOM 758 O O . ASP A 1 99 ? 0.133 -12.883 18.031 1 77.56 99 ASP A O 1
ATOM 762 N N . LYS A 1 100 ? -1.079 -11.547 16.469 1 72.75 100 LYS A N 1
ATOM 763 C CA . LYS A 1 100 ? -0.719 -10.336 17.203 1 72.75 100 LYS A CA 1
ATOM 764 C C . LYS A 1 100 ? -1.492 -10.234 18.516 1 72.75 100 LYS A C 1
ATOM 766 O O . LYS A 1 100 ? -1.015 -9.633 19.469 1 72.75 100 LYS A O 1
ATOM 771 N N . ARG A 1 101 ? -2.633 -10.688 18.469 1 67 101 ARG A N 1
ATOM 772 C CA . ARG A 1 101 ? -3.451 -10.656 19.672 1 67 101 ARG A CA 1
ATOM 773 C C . ARG A 1 101 ? -3.098 -11.805 20.609 1 67 101 ARG A C 1
ATOM 775 O O . ARG A 1 101 ? -3.469 -11.789 21.781 1 67 101 ARG A O 1
ATOM 782 N N . ALA A 1 102 ? -2.793 -12.914 19.875 1 60.78 102 ALA A N 1
ATOM 783 C CA . ALA A 1 102 ? -2.434 -14.039 20.734 1 60.78 102 ALA A CA 1
ATOM 784 C C . ALA A 1 102 ? -1.464 -13.609 21.828 1 60.78 102 ALA A C 1
ATOM 786 O O . ALA A 1 102 ? -0.553 -12.812 21.578 1 60.78 102 ALA A O 1
ATOM 787 N N . PRO A 1 103 ? -2.033 -13.547 22.953 1 51.94 103 PRO A N 1
ATOM 788 C CA . PRO A 1 103 ? -1.148 -13.148 24.047 1 51.94 103 PRO A CA 1
ATOM 789 C C . PRO A 1 103 ? 0.322 -13.438 23.766 1 51.94 103 PRO A C 1
ATOM 791 O O . PRO A 1 103 ? 0.634 -14.305 22.938 1 51.94 103 PRO A O 1
ATOM 794 N N . HIS A 1 104 ? 1.243 -12.609 24.203 1 53.66 104 HIS A N 1
ATOM 795 C CA . HIS A 1 104 ? 2.648 -12.977 24.344 1 53.66 104 HIS A CA 1
ATOM 796 C C . HI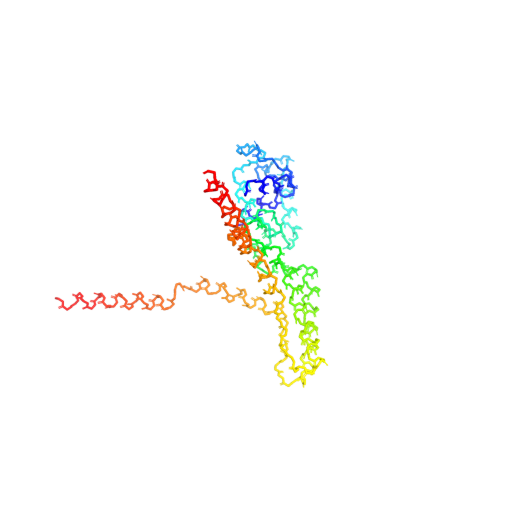S A 1 104 ? 2.816 -14.492 24.453 1 53.66 104 HIS A C 1
ATOM 798 O O . HIS A 1 104 ? 1.938 -15.188 24.969 1 53.66 104 HIS A O 1
ATOM 804 N N . SER A 1 105 ? 3.748 -15.375 23.672 1 52.59 105 SER A N 1
ATOM 805 C CA . SER A 1 105 ? 3.99 -16.797 23.422 1 52.59 105 SER A CA 1
ATOM 806 C C . SER A 1 105 ? 3.473 -17.641 24.578 1 52.59 105 SER A C 1
ATOM 808 O O . SER A 1 105 ? 3.777 -17.375 25.75 1 52.59 105 SER A O 1
ATOM 810 N N . THR A 1 106 ? 2.252 -18.344 24.375 1 57.69 106 THR A N 1
ATOM 811 C CA . THR A 1 106 ? 2.068 -19.406 25.359 1 57.69 106 THR A CA 1
ATOM 812 C C . THR A 1 106 ? 3.414 -19.922 25.859 1 57.69 106 THR A C 1
ATOM 814 O O . THR A 1 106 ? 3.557 -20.25 27.031 1 57.69 106 THR A O 1
ATOM 817 N N . ALA A 1 107 ? 4.191 -19.766 24.797 1 61.03 107 ALA A N 1
ATOM 818 C CA . ALA A 1 107 ? 5.555 -20.141 25.156 1 61.03 107 ALA A CA 1
ATOM 819 C C . ALA A 1 107 ? 6.188 -19.094 26.062 1 61.03 107 ALA A C 1
ATOM 821 O O . ALA A 1 107 ? 6.879 -19.438 27.031 1 61.03 107 ALA A O 1
ATOM 822 N N . GLU A 1 108 ? 5.895 -17.875 25.641 1 62.31 108 GLU A N 1
ATOM 823 C CA . GLU A 1 108 ? 6.406 -16.859 26.547 1 62.31 108 GLU A CA 1
ATOM 824 C C . GLU A 1 108 ? 5.688 -16.891 27.891 1 62.31 108 GLU A C 1
ATOM 826 O O . GLU A 1 108 ? 6.32 -16.766 28.938 1 62.31 108 GLU A O 1
ATOM 831 N N . LEU A 1 109 ? 4.496 -17.094 27.828 1 68.44 109 LEU A N 1
ATOM 832 C CA . LEU A 1 109 ? 3.74 -17.234 29.062 1 68.44 109 LEU A CA 1
ATOM 833 C C . LEU A 1 109 ? 4.137 -18.516 29.797 1 68.44 109 LEU A C 1
ATOM 835 O O . LEU A 1 109 ? 4.266 -18.516 31.031 1 68.44 109 LEU A O 1
ATOM 839 N N . ALA A 1 110 ? 4.367 -19.594 29.062 1 70 110 ALA A N 1
ATOM 840 C CA . ALA A 1 110 ? 4.91 -20.828 29.625 1 70 110 ALA A CA 1
ATOM 841 C C . ALA A 1 110 ? 6.316 -20.609 30.172 1 70 110 ALA A C 1
ATOM 843 O O . ALA A 1 110 ? 6.656 -21.109 31.25 1 70 110 ALA A O 1
ATOM 844 N N . GLN A 1 111 ? 7.055 -19.703 29.484 1 72.31 111 GLN A N 1
ATOM 845 C CA . GLN A 1 111 ? 8.398 -19.375 29.938 1 72.31 111 GLN A CA 1
ATOM 846 C C . GLN A 1 111 ? 8.352 -18.5 31.188 1 72.31 111 GLN A C 1
ATOM 848 O O . GLN A 1 111 ? 9.164 -18.672 32.094 1 72.31 111 GLN A O 1
ATOM 853 N N . ILE A 1 112 ? 7.449 -17.703 31.156 1 74.19 112 ILE A N 1
ATOM 854 C CA . ILE A 1 112 ? 7.305 -16.844 32.344 1 74.19 112 ILE A CA 1
ATOM 855 C C . ILE A 1 112 ? 6.789 -17.672 33.5 1 74.19 112 ILE A C 1
ATOM 857 O O . ILE A 1 112 ? 7.305 -17.562 34.625 1 74.19 112 ILE A O 1
ATOM 861 N N . ARG A 1 113 ? 5.867 -18.516 33.344 1 72.88 113 ARG A N 1
ATOM 862 C CA . ARG A 1 113 ? 5.363 -19.406 34.375 1 72.88 113 ARG A CA 1
ATOM 863 C C . ARG A 1 113 ? 6.457 -20.359 34.844 1 72.88 113 ARG A C 1
ATOM 865 O O . ARG A 1 113 ? 6.574 -20.609 36.062 1 72.88 113 ARG A O 1
ATOM 872 N N . ALA A 1 114 ? 7.246 -20.906 33.906 1 75.94 114 ALA A N 1
ATOM 873 C CA . ALA A 1 114 ? 8.359 -21.781 34.25 1 75.94 114 ALA A CA 1
ATOM 874 C C . ALA A 1 114 ? 9.414 -21.047 35.062 1 75.94 114 ALA A C 1
ATOM 876 O O . ALA A 1 114 ? 9.961 -21.594 36.031 1 75.94 114 ALA A O 1
ATOM 877 N N . SER A 1 115 ? 9.586 -19.766 34.656 1 78.69 115 SER A N 1
ATOM 878 C CA . SER A 1 115 ? 10.547 -18.953 35.406 1 78.69 115 SER A CA 1
ATOM 879 C C . SER A 1 115 ? 10.039 -18.625 36.812 1 78.69 115 SER A C 1
ATOM 881 O O . SER A 1 115 ? 10.812 -18.641 37.781 1 78.69 115 SER A O 1
ATOM 883 N N . LEU A 1 116 ? 8.852 -18.516 36.969 1 72.62 116 LEU A N 1
ATOM 884 C CA . LEU A 1 116 ? 8.25 -18.203 38.25 1 72.62 116 LEU A CA 1
ATOM 885 C C . LEU A 1 116 ? 8.242 -19.438 39.156 1 72.62 116 LEU A C 1
ATOM 887 O O . LEU A 1 116 ? 8.508 -19.328 40.375 1 72.62 116 LEU A O 1
ATOM 891 N N . ARG A 1 117 ? 7.977 -20.578 38.594 1 76.06 117 ARG A N 1
ATOM 892 C CA . ARG A 1 117 ? 8 -21.844 39.344 1 76.06 117 ARG A CA 1
ATOM 893 C C . ARG A 1 117 ? 9.406 -22.172 39.812 1 76.06 117 ARG A C 1
ATOM 895 O O . ARG A 1 117 ? 9.586 -22.672 40.906 1 76.06 117 ARG A O 1
ATOM 902 N N . LYS A 1 118 ? 10.312 -21.797 39 1 70 118 LYS A N 1
ATOM 903 C CA . LYS A 1 118 ? 11.711 -22.016 39.344 1 70 118 LYS A CA 1
ATOM 904 C C . LYS A 1 118 ? 12.125 -21.109 40.5 1 70 118 LYS A C 1
ATOM 906 O O . LYS A 1 118 ? 12.82 -21.531 41.438 1 70 118 LYS A O 1
ATOM 911 N N . ARG A 1 119 ? 11.617 -19.953 40.438 1 66.56 119 ARG A N 1
ATOM 912 C CA . ARG A 1 119 ? 11.953 -19 41.5 1 66.56 119 ARG A CA 1
ATOM 913 C C . ARG A 1 119 ? 11.25 -19.359 42.781 1 66.56 119 ARG A C 1
ATOM 915 O O . ARG A 1 119 ? 11.82 -19.219 43.875 1 66.56 119 ARG A O 1
ATOM 922 N N . ARG A 1 120 ? 10.133 -19.797 42.656 1 63.88 120 ARG A N 1
ATOM 923 C CA . ARG A 1 120 ? 9.406 -20.188 43.875 1 63.88 120 ARG A CA 1
ATOM 924 C C . ARG A 1 120 ? 10.023 -21.438 44.5 1 63.88 120 ARG A C 1
ATOM 926 O O . ARG A 1 120 ? 10.086 -21.547 45.719 1 63.88 120 ARG A O 1
ATOM 933 N N . ALA A 1 121 ? 10.453 -22.266 43.781 1 77.62 121 ALA A N 1
ATOM 934 C CA . ALA A 1 121 ? 11.086 -23.5 44.25 1 77.62 121 ALA A CA 1
ATOM 935 C C . ALA A 1 121 ? 12.414 -23.188 44.938 1 77.62 121 ALA A C 1
ATOM 937 O O . ALA A 1 121 ? 12.805 -23.875 45.906 1 77.62 121 ALA A O 1
ATOM 938 N N . GLN A 1 122 ? 13.078 -22.203 44.469 1 68.88 122 GLN A N 1
ATOM 939 C CA . GLN A 1 122 ? 14.336 -21.797 45.094 1 68.88 122 GLN A CA 1
ATOM 940 C C . GLN A 1 122 ? 14.109 -21.125 46.438 1 68.88 122 GLN A C 1
ATOM 942 O O . GLN A 1 122 ? 14.969 -21.203 47.312 1 68.88 122 GLN A O 1
ATOM 947 N N . THR A 1 123 ? 13.078 -20.609 46.562 1 66.12 123 THR A N 1
ATOM 948 C CA . THR A 1 123 ? 12.836 -19.906 47.812 1 66.12 123 THR A CA 1
ATOM 949 C C . THR A 1 123 ? 12.375 -20.891 48.875 1 66.12 123 THR A C 1
ATOM 951 O O . THR A 1 123 ? 12.609 -20.672 50.062 1 66.12 123 THR A O 1
ATOM 954 N N . THR A 1 124 ? 11.781 -22.016 48.562 1 69 124 THR A N 1
ATOM 955 C CA . THR A 1 124 ? 11.32 -22.969 49.562 1 69 124 THR A CA 1
ATOM 956 C C . THR A 1 124 ? 12.461 -23.875 50 1 69 124 THR A C 1
ATOM 958 O O . THR A 1 124 ? 12.336 -24.578 51 1 69 124 THR A O 1
ATOM 961 N N . SER A 1 125 ? 13.508 -24 49.25 1 60.16 125 SER A N 1
ATOM 962 C CA . SER A 1 125 ? 14.586 -24.875 49.656 1 60.16 125 SER A CA 1
ATOM 963 C C . SER A 1 125 ? 15.562 -24.156 50.594 1 60.16 125 SER A C 1
ATOM 965 O O . SER A 1 125 ? 16.516 -24.75 51.094 1 60.16 125 SER A O 1
ATOM 967 N N . ARG A 1 126 ? 15.32 -22.938 50.969 1 43.16 126 ARG A N 1
ATOM 968 C CA . ARG A 1 126 ? 16.141 -22.391 52.031 1 43.16 126 ARG A CA 1
ATOM 969 C C . ARG A 1 126 ? 15.398 -22.406 53.375 1 43.16 126 ARG A C 1
ATOM 971 O O . ARG A 1 126 ? 14.172 -22.266 53.406 1 43.16 126 ARG A O 1
ATOM 978 N N . MET B 1 1 ? 15.133 13.016 1.998 1 76.12 1 MET B N 1
ATOM 979 C CA . MET B 1 1 ? 13.812 12.781 2.578 1 76.12 1 MET B CA 1
ATOM 980 C C . MET B 1 1 ? 13.023 14.086 2.688 1 76.12 1 MET B C 1
ATOM 982 O O . MET B 1 1 ? 11.852 14.141 2.324 1 76.12 1 MET B O 1
ATOM 986 N N . GLU B 1 2 ? 13.703 15.141 2.805 1 87.56 2 GLU B N 1
ATOM 987 C CA . GLU B 1 2 ? 13.039 16.422 2.963 1 87.56 2 GLU B CA 1
ATOM 988 C C . GLU B 1 2 ? 12.414 16.891 1.648 1 87.56 2 GLU B C 1
ATOM 990 O O . GLU B 1 2 ? 11.281 17.375 1.626 1 87.56 2 GLU B O 1
ATOM 995 N N . SER B 1 3 ? 13.125 16.641 0.551 1 96.69 3 SER B N 1
ATOM 996 C CA . SER B 1 3 ? 12.586 17.078 -0.732 1 96.69 3 SER B CA 1
ATOM 997 C C . SER B 1 3 ? 11.375 16.234 -1.138 1 96.69 3 SER B C 1
ATOM 999 O O . SER B 1 3 ? 10.453 16.75 -1.771 1 96.69 3 SER B O 1
ATOM 1001 N N . ALA B 1 4 ? 11.359 14.984 -0.757 1 98.06 4 ALA B N 1
ATOM 1002 C CA . ALA B 1 4 ? 10.227 14.109 -1.05 1 98.06 4 ALA B CA 1
ATOM 1003 C C . ALA B 1 4 ? 8.984 14.539 -0.272 1 98.06 4 ALA B C 1
ATOM 1005 O O . ALA B 1 4 ? 7.883 14.57 -0.823 1 98.06 4 ALA B O 1
ATOM 1006 N N . LEU B 1 5 ? 9.195 14.867 0.952 1 98 5 LEU B N 1
ATOM 1007 C CA . LEU B 1 5 ? 8.094 15.336 1.775 1 98 5 LEU B CA 1
ATOM 1008 C C . LEU B 1 5 ? 7.527 16.656 1.235 1 98 5 LEU B C 1
ATOM 1010 O O . LEU B 1 5 ? 6.312 16.828 1.175 1 98 5 LEU B O 1
ATOM 1014 N N . THR B 1 6 ? 8.469 17.578 0.86 1 98.25 6 THR B N 1
ATOM 1015 C CA . THR B 1 6 ? 8.062 18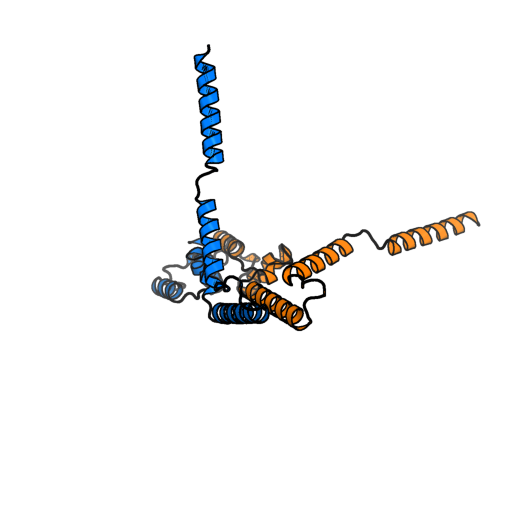.859 0.285 1 98.25 6 THR B CA 1
ATOM 1016 C C . THR B 1 6 ? 7.195 18.641 -0.955 1 98.25 6 THR B C 1
ATOM 1018 O O . THR B 1 6 ? 6.137 19.25 -1.093 1 98.25 6 THR B O 1
ATOM 1021 N N . TYR B 1 7 ? 7.645 17.75 -1.762 1 98.5 7 TYR B N 1
ATOM 1022 C CA . TYR B 1 7 ? 6.887 17.438 -2.965 1 98.5 7 TYR B CA 1
ATOM 1023 C C . TYR B 1 7 ? 5.5 16.906 -2.613 1 98.5 7 TYR B C 1
ATOM 1025 O O . TYR B 1 7 ? 4.496 17.375 -3.146 1 98.5 7 TYR B O 1
ATOM 1033 N N . ASP B 1 8 ? 5.441 15.891 -1.751 1 98.44 8 ASP B N 1
ATOM 1034 C CA . ASP B 1 8 ? 4.168 15.273 -1.397 1 98.44 8 ASP B CA 1
ATOM 1035 C C . ASP B 1 8 ? 3.213 16.297 -0.795 1 98.44 8 ASP B C 1
ATOM 1037 O O . ASP B 1 8 ? 2.016 16.297 -1.094 1 98.44 8 ASP B O 1
ATOM 1041 N N . LEU B 1 9 ? 3.705 17.141 0.03 1 98.31 9 LEU B N 1
ATOM 1042 C CA . LEU B 1 9 ? 2.883 18.203 0.605 1 98.31 9 LEU B CA 1
ATOM 1043 C C . LEU B 1 9 ? 2.367 19.141 -0.482 1 98.31 9 LEU B C 1
ATOM 1045 O O . LEU B 1 9 ? 1.193 19.516 -0.476 1 98.31 9 LEU B O 1
ATOM 1049 N N . MET B 1 10 ? 3.238 19.547 -1.429 1 98.19 10 MET B N 1
ATOM 1050 C CA . MET B 1 10 ? 2.824 20.422 -2.527 1 98.19 10 MET B CA 1
ATOM 1051 C C . MET B 1 10 ? 1.682 19.781 -3.316 1 98.19 10 MET B C 1
ATOM 1053 O O . MET B 1 10 ? 0.719 20.469 -3.674 1 98.19 10 MET B O 1
ATOM 1057 N N . MET B 1 11 ? 1.761 18.5 -3.533 1 97.31 11 MET B N 1
ATOM 1058 C CA . MET B 1 11 ? 0.734 17.781 -4.285 1 97.31 11 MET B CA 1
ATOM 1059 C C . MET B 1 11 ? -0.58 17.734 -3.514 1 97.31 11 MET B C 1
ATOM 1061 O O . MET B 1 11 ? -1.654 17.656 -4.109 1 97.31 11 MET B O 1
ATOM 1065 N N . ALA B 1 12 ? -0.498 17.891 -2.221 1 97.5 12 ALA B N 1
ATOM 1066 C CA . ALA B 1 12 ? -1.691 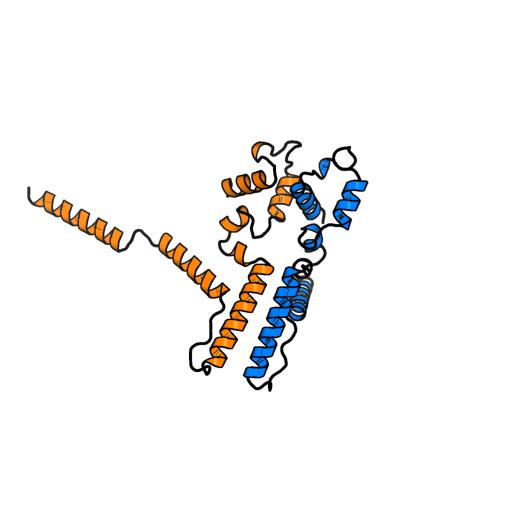17.906 -1.379 1 97.5 12 ALA B CA 1
ATOM 1067 C C . ALA B 1 12 ? -2.184 19.344 -1.162 1 97.5 12 ALA B C 1
ATOM 1069 O O . ALA B 1 12 ? -3.127 19.562 -0.4 1 97.5 12 ALA B O 1
ATOM 1070 N N . GLY B 1 13 ? -1.482 20.281 -1.767 1 97.56 13 GLY B N 1
ATOM 1071 C CA . GLY B 1 13 ? -1.878 21.672 -1.653 1 97.56 13 GLY B CA 1
ATOM 1072 C C . GLY B 1 13 ? -1.384 22.328 -0.379 1 97.56 13 GLY B C 1
ATOM 1073 O O . GLY B 1 13 ? -1.958 23.328 0.076 1 97.56 13 GLY B O 1
ATOM 1074 N N . ARG B 1 14 ? -0.446 21.734 0.232 1 97.81 14 ARG B N 1
ATOM 1075 C CA . ARG B 1 14 ? 0.114 22.266 1.47 1 97.81 14 ARG B CA 1
ATOM 1076 C C . ARG B 1 14 ? 1.57 22.688 1.279 1 97.81 14 ARG B C 1
ATOM 1078 O O . ARG B 1 14 ? 2.225 22.25 0.331 1 97.81 14 ARG B O 1
ATOM 1085 N N . SER B 1 15 ? 1.99 23.609 2.143 1 97.75 15 SER B N 1
ATOM 1086 C CA . SER B 1 15 ? 3.375 24.062 2.092 1 97.75 15 SER B CA 1
ATOM 1087 C C . SER B 1 15 ? 4.133 23.672 3.355 1 97.75 15 SER B C 1
ATOM 1089 O O . SER B 1 15 ? 3.654 23.906 4.469 1 97.75 15 SER B O 1
ATOM 1091 N N . ILE B 1 16 ? 5.348 23.125 3.08 1 97.56 16 ILE B N 1
ATOM 1092 C CA . ILE B 1 16 ? 6.195 22.766 4.211 1 97.56 16 ILE B CA 1
ATOM 1093 C C . ILE B 1 16 ? 6.52 24.016 5.035 1 97.56 16 ILE B C 1
ATOM 1095 O O . ILE B 1 16 ? 6.793 23.906 6.234 1 97.56 16 ILE B O 1
ATOM 1099 N N . HIS B 1 17 ? 6.438 25.172 4.492 1 97.69 17 HIS B N 1
ATOM 1100 C CA . HIS B 1 17 ? 6.781 26.422 5.168 1 97.69 17 HIS B CA 1
ATOM 1101 C C . HIS B 1 17 ? 5.66 26.875 6.098 1 97.69 17 HIS B C 1
ATOM 1103 O O . HIS B 1 17 ? 5.852 27.781 6.914 1 97.69 17 HIS B O 1
ATOM 1109 N N . ASP B 1 18 ? 4.547 26.281 6.012 1 97.56 18 ASP B N 1
ATOM 1110 C CA . ASP B 1 18 ? 3.408 26.625 6.855 1 97.56 18 ASP B CA 1
ATOM 1111 C C . ASP B 1 18 ? 3.369 25.766 8.117 1 97.56 18 ASP B C 1
ATOM 1113 O O . ASP B 1 18 ? 2.439 25.875 8.922 1 97.56 18 ASP B O 1
ATOM 1117 N N . LEU B 1 19 ? 4.367 24.844 8.273 1 97.5 19 LEU B N 1
ATOM 1118 C CA . LEU B 1 19 ? 4.367 23.938 9.422 1 97.5 19 LEU B CA 1
ATOM 1119 C C . LEU B 1 19 ? 4.297 24.719 10.727 1 97.5 19 LEU B C 1
ATOM 1121 O O . LEU B 1 19 ? 5.051 25.672 10.93 1 97.5 19 LEU B O 1
ATOM 1125 N N . GLY B 1 20 ? 3.438 24.281 11.625 1 96.81 20 GLY B N 1
ATOM 1126 C CA . GLY B 1 20 ? 3.273 24.922 12.922 1 96.81 20 GLY B CA 1
ATOM 1127 C C . GLY B 1 20 ? 2.248 26.047 12.906 1 96.81 20 GLY B C 1
ATOM 1128 O O . GLY B 1 20 ? 1.956 26.641 13.945 1 96.81 20 GLY B O 1
ATOM 1129 N N . THR B 1 21 ? 1.696 26.391 11.75 1 95.44 21 THR B N 1
ATOM 1130 C CA . THR B 1 21 ? 0.628 27.375 11.625 1 95.44 21 THR B CA 1
ATOM 1131 C C . THR B 1 21 ? -0.726 26.688 11.469 1 95.44 21 THR B C 1
ATOM 1133 O O . THR B 1 21 ? -0.836 25.469 11.641 1 95.44 21 THR B O 1
ATOM 1136 N N . THR B 1 22 ? -1.794 27.5 11.133 1 92.44 22 THR B N 1
ATOM 1137 C CA . THR B 1 22 ? -3.139 26.969 10.938 1 92.44 22 THR B CA 1
ATOM 1138 C C . THR B 1 22 ? -3.262 26.266 9.586 1 92.44 22 THR B C 1
ATOM 1140 O O . THR B 1 22 ? -4.207 25.516 9.359 1 92.44 22 THR B O 1
ATOM 1143 N N . ARG B 1 23 ? -2.326 26.516 8.781 1 95.38 23 ARG B N 1
ATOM 1144 C CA . ARG B 1 23 ? -2.396 25.969 7.426 1 95.38 23 ARG B CA 1
ATOM 1145 C C . ARG B 1 23 ? -1.799 24.562 7.371 1 95.38 23 ARG B C 1
ATOM 1147 O O . ARG B 1 23 ? -2.084 23.797 6.449 1 95.38 23 ARG B O 1
ATOM 1154 N N . LEU B 1 24 ? -0.961 24.234 8.289 1 97.69 24 LEU B N 1
ATOM 1155 C CA . LEU B 1 24 ? -0.357 22.922 8.453 1 97.69 24 LEU B CA 1
ATOM 1156 C C . LEU B 1 24 ? 0.125 22.719 9.883 1 97.69 24 LEU B C 1
ATOM 1158 O O . LEU B 1 24 ? 1.236 23.109 10.234 1 97.69 24 LEU B O 1
ATOM 1162 N N . SER B 1 25 ? -0.623 21.984 10.68 1 97.44 25 SER B N 1
ATOM 1163 C CA . SER B 1 25 ? -0.245 21.719 12.062 1 97.44 25 SER B CA 1
ATOM 1164 C C . SER B 1 25 ? 0.682 20.516 12.164 1 97.44 25 SER B C 1
ATOM 1166 O O . SER B 1 25 ? 0.756 19.703 11.242 1 97.44 25 SER B O 1
ATOM 1168 N N . TRP B 1 26 ? 1.357 20.422 13.297 1 97.81 26 TRP B N 1
ATOM 1169 C CA . TRP B 1 26 ? 2.184 19.25 13.547 1 97.81 26 TRP B CA 1
ATOM 1170 C C . TRP B 1 26 ? 1.335 17.984 13.555 1 97.81 26 TRP B C 1
ATOM 1172 O O . TRP B 1 26 ? 1.78 16.922 13.102 1 97.81 26 TRP B O 1
ATOM 1182 N N . HIS B 1 27 ? 0.109 18.125 14 1 97.5 27 HIS B N 1
ATOM 1183 C CA . HIS B 1 27 ? -0.832 17.016 14.016 1 97.5 27 HIS B CA 1
ATOM 1184 C C . HIS B 1 27 ? -1.154 16.547 12.594 1 97.5 27 HIS B C 1
ATOM 1186 O O . HIS B 1 27 ? -1.134 15.352 12.312 1 97.5 27 HIS B O 1
ATOM 1192 N N . GLU B 1 28 ? -1.404 17.484 11.766 1 98.06 28 GLU B N 1
ATOM 1193 C CA . GLU B 1 28 ? -1.688 17.172 10.375 1 98.06 28 GLU B CA 1
ATOM 1194 C C . GLU B 1 28 ? -0.467 16.578 9.68 1 98.06 28 GLU B C 1
ATOM 1196 O O . GLU B 1 28 ? -0.59 15.633 8.898 1 98.06 28 GLU B O 1
ATOM 1201 N N . LEU B 1 29 ? 0.649 17.156 9.945 1 98.44 29 LEU B N 1
ATOM 1202 C CA . LEU B 1 29 ? 1.86 16.594 9.352 1 98.44 29 LEU B CA 1
ATOM 1203 C C . LEU B 1 29 ? 2.08 15.156 9.805 1 98.44 29 LEU B C 1
ATOM 1205 O O . LEU B 1 29 ? 2.414 14.297 8.992 1 98.44 29 LEU B O 1
ATOM 1209 N N . ALA B 1 30 ? 1.943 14.883 11.109 1 98.19 30 ALA B N 1
ATOM 1210 C CA . ALA B 1 30 ? 2.105 13.539 11.648 1 98.19 30 ALA B CA 1
ATOM 1211 C C . ALA B 1 30 ? 1.148 12.562 10.969 1 98.19 30 ALA B C 1
ATOM 1213 O O . ALA B 1 30 ? 1.543 11.453 10.602 1 98.19 30 ALA B O 1
ATOM 1214 N N . ALA B 1 31 ? -0.07 12.953 10.797 1 98.56 31 ALA B N 1
ATOM 1215 C CA . ALA B 1 31 ? -1.061 12.125 10.117 1 98.56 31 ALA B CA 1
ATOM 1216 C C . ALA B 1 31 ? -0.66 11.867 8.672 1 98.56 31 ALA B C 1
ATOM 1218 O O . ALA B 1 31 ? -0.787 10.75 8.172 1 98.56 31 ALA B O 1
ATOM 1219 N N . PHE B 1 32 ? -0.194 12.93 8.031 1 98.25 32 PHE B N 1
ATOM 1220 C CA . PHE B 1 32 ? 0.221 12.852 6.641 1 98.25 32 PHE B CA 1
ATOM 1221 C C . PHE B 1 32 ? 1.338 11.836 6.461 1 98.25 32 PHE B C 1
ATOM 1223 O O . PHE B 1 32 ? 1.272 10.984 5.574 1 98.25 32 PHE B O 1
ATOM 1230 N N . ILE B 1 33 ? 2.293 11.852 7.32 1 98 33 ILE B N 1
ATOM 1231 C CA . ILE B 1 33 ? 3.424 10.938 7.23 1 98 33 ILE B CA 1
ATOM 1232 C C . ILE B 1 33 ? 2.967 9.516 7.559 1 98 33 ILE B C 1
ATOM 1234 O O . ILE B 1 33 ? 3.344 8.562 6.875 1 98 33 ILE B O 1
ATOM 1238 N N . LYS B 1 34 ? 2.195 9.375 8.523 1 97.69 34 LYS B N 1
ATOM 1239 C CA . LYS B 1 34 ? 1.746 8.07 9 1 97.69 34 LYS B CA 1
ATOM 1240 C C . LYS B 1 34 ? 0.938 7.344 7.938 1 97.69 34 LYS B C 1
ATOM 1242 O O . LYS B 1 34 ? 1.052 6.125 7.789 1 97.69 34 LYS B O 1
ATOM 1247 N N . HIS B 1 35 ? 0.113 8.047 7.145 1 97.19 35 HIS B N 1
ATOM 1248 C CA . HIS B 1 35 ? -0.85 7.391 6.266 1 97.19 35 HIS B CA 1
ATOM 1249 C C . HIS B 1 35 ? -0.502 7.617 4.801 1 97.19 35 HIS B C 1
ATOM 1251 O O . HIS B 1 35 ? -1.308 7.324 3.914 1 97.19 35 HIS B O 1
ATOM 1257 N N . ALA B 1 36 ? 0.704 8.148 4.566 1 96.06 36 ALA B N 1
ATOM 1258 C CA . ALA B 1 36 ? 1.136 8.312 3.182 1 96.06 36 ALA B CA 1
ATOM 1259 C C . ALA B 1 36 ? 1.089 6.98 2.434 1 96.06 36 ALA B C 1
ATOM 1261 O O . ALA B 1 36 ? 1.551 5.957 2.945 1 96.06 36 ALA B O 1
ATOM 1262 N N . PRO B 1 37 ? 0.507 6.988 1.254 1 94.81 37 PRO B N 1
ATOM 1263 C CA . PRO B 1 37 ? 0.419 5.742 0.493 1 94.81 37 PRO B CA 1
ATOM 1264 C C . PRO B 1 37 ? 1.774 5.273 -0.033 1 94.81 37 PRO B C 1
ATOM 1266 O O . PRO B 1 37 ? 2.734 6.047 -0.047 1 94.81 37 PRO B O 1
ATOM 1269 N N . PRO B 1 38 ? 1.846 4 -0.46 1 94.5 38 PRO B N 1
ATOM 1270 C CA . PRO B 1 38 ? 3.104 3.471 -0.992 1 94.5 38 PRO B CA 1
ATOM 1271 C C . PRO B 1 38 ? 3.58 4.219 -2.234 1 94.5 38 PRO B C 1
ATOM 1273 O O . PRO B 1 38 ? 4.77 4.191 -2.557 1 94.5 38 PRO B O 1
ATOM 1276 N N . THR B 1 39 ? 2.662 4.961 -2.912 1 94.44 39 THR B N 1
ATOM 1277 C CA . THR B 1 39 ? 3.018 5.652 -4.145 1 94.44 39 THR B CA 1
ATOM 1278 C C . THR B 1 39 ? 3.562 7.043 -3.85 1 94.44 39 THR B 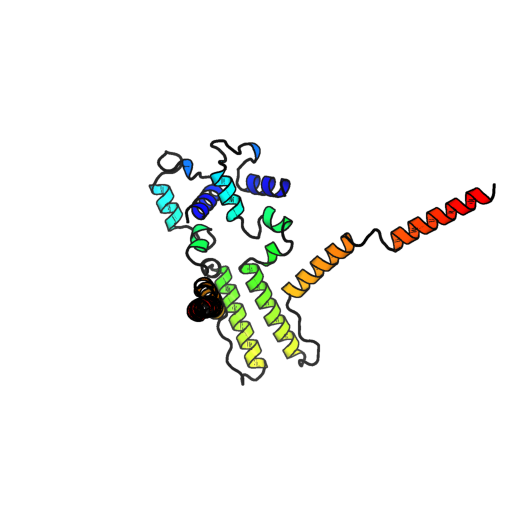C 1
ATOM 1280 O O . THR B 1 39 ? 3.994 7.754 -4.758 1 94.44 39 THR B O 1
ATOM 1283 N N . ALA B 1 40 ? 3.477 7.41 -2.609 1 97.06 40 ALA B N 1
ATOM 1284 C CA . ALA B 1 40 ? 3.986 8.727 -2.244 1 97.06 40 ALA B CA 1
ATOM 1285 C C . ALA B 1 40 ? 5.5 8.797 -2.41 1 97.06 40 ALA B C 1
ATOM 1287 O O . ALA B 1 40 ? 6.191 7.785 -2.279 1 97.06 40 ALA B O 1
ATOM 1288 N N . ALA B 1 41 ? 6.008 9.969 -2.643 1 97.81 41 ALA B N 1
ATOM 1289 C CA . ALA B 1 41 ? 7.441 10.188 -2.834 1 97.81 41 ALA B CA 1
ATOM 1290 C C . ALA B 1 41 ? 8.219 9.812 -1.576 1 97.81 41 ALA B C 1
ATOM 1292 O O . ALA B 1 41 ? 9.305 9.227 -1.661 1 97.81 41 ALA B O 1
ATOM 1293 N N . ILE B 1 42 ? 7.707 10.109 -0.39 1 97.06 42 ILE B N 1
ATOM 1294 C CA . ILE B 1 42 ? 8.422 9.828 0.853 1 97.06 42 ILE B CA 1
ATOM 1295 C C . ILE B 1 42 ? 8.555 8.32 1.043 1 97.06 42 ILE B C 1
ATOM 1297 O O . ILE B 1 42 ? 9.531 7.852 1.634 1 97.06 42 ILE B O 1
ATOM 1301 N N . ARG B 1 43 ? 7.652 7.578 0.477 1 97.38 43 ARG B N 1
ATOM 1302 C CA . ARG B 1 43 ? 7.758 6.125 0.555 1 97.38 43 ARG B CA 1
ATOM 1303 C C . ARG B 1 43 ? 8.789 5.598 -0.438 1 97.38 43 ARG B C 1
ATOM 1305 O O . ARG B 1 43 ? 9.594 4.734 -0.097 1 97.38 43 ARG B O 1
ATOM 1312 N N . ALA B 1 44 ? 8.688 6.121 -1.64 1 95.12 44 ALA B N 1
ATOM 1313 C CA . ALA B 1 44 ? 9.539 5.652 -2.729 1 95.12 44 ALA B CA 1
ATOM 1314 C C . ALA B 1 44 ? 11.008 5.883 -2.408 1 95.12 44 ALA B C 1
ATOM 1316 O O . ALA B 1 44 ? 11.867 5.059 -2.75 1 95.12 44 ALA B O 1
ATOM 1317 N N . VAL B 1 45 ? 11.281 6.98 -1.72 1 94.5 45 VAL B N 1
ATOM 1318 C CA . VAL B 1 45 ? 12.672 7.301 -1.418 1 94.5 45 VAL B CA 1
ATOM 1319 C C . VAL B 1 45 ? 13.188 6.383 -0.308 1 94.5 45 VAL B C 1
ATOM 1321 O O . VAL B 1 45 ? 14.352 5.98 -0.316 1 94.5 45 VAL B O 1
ATOM 1324 N N . ALA B 1 46 ? 12.305 6.016 0.562 1 94.56 46 ALA B N 1
ATOM 1325 C CA . ALA B 1 46 ? 12.688 5.16 1.684 1 94.56 46 ALA B CA 1
ATOM 1326 C C . ALA B 1 46 ? 12.828 3.705 1.241 1 94.56 46 ALA B C 1
ATOM 1328 O O . ALA B 1 46 ? 13.625 2.953 1.806 1 94.56 46 ALA B O 1
ATOM 1329 N N . ASP B 1 47 ? 12.125 3.271 0.304 1 95.31 47 ASP B N 1
ATOM 1330 C CA . ASP B 1 47 ? 12.078 1.896 -0.179 1 95.31 47 ASP B CA 1
ATOM 1331 C C . ASP B 1 47 ? 11.742 1.848 -1.669 1 95.31 47 ASP B C 1
ATOM 1333 O O . ASP B 1 47 ? 10.617 2.152 -2.07 1 95.31 47 ASP B O 1
ATOM 1337 N N . ARG B 1 48 ? 12.633 1.391 -2.455 1 94.56 48 ARG B N 1
ATOM 1338 C CA . ARG B 1 48 ? 12.461 1.348 -3.904 1 94.56 48 ARG B CA 1
ATOM 1339 C C . ARG B 1 48 ? 11.367 0.354 -4.297 1 94.56 48 ARG B C 1
ATOM 1341 O O . ARG B 1 48 ? 10.852 0.403 -5.414 1 94.56 48 ARG B O 1
ATOM 1348 N N . MET B 1 49 ? 10.992 -0.51 -3.445 1 96.31 49 MET B N 1
ATOM 1349 C CA . MET B 1 49 ? 9.961 -1.502 -3.746 1 96.31 49 MET B CA 1
ATOM 1350 C C . MET B 1 49 ? 8.578 -0.985 -3.361 1 96.31 49 MET B C 1
ATOM 1352 O O . MET B 1 49 ? 7.566 -1.619 -3.666 1 96.31 49 MET B O 1
ATOM 1356 N N . ALA B 1 50 ? 8.445 0.17 -2.738 1 96 50 ALA B N 1
ATOM 1357 C CA . ALA B 1 50 ? 7.184 0.699 -2.219 1 96 50 ALA B CA 1
ATOM 1358 C C . ALA B 1 50 ? 6.117 0.738 -3.307 1 96 50 ALA B C 1
ATOM 1360 O O . ALA B 1 50 ? 4.992 0.271 -3.1 1 96 50 ALA B O 1
ATOM 1361 N N . PRO B 1 51 ? 6.371 1.188 -4.535 1 94.44 51 PRO B N 1
ATOM 1362 C CA . PRO B 1 51 ? 5.332 1.229 -5.57 1 94.44 51 PRO B CA 1
ATOM 1363 C C . PRO B 1 51 ? 4.82 -0.16 -5.949 1 94.44 51 PRO B C 1
ATOM 1365 O O . PRO B 1 51 ? 3.703 -0.294 -6.449 1 94.44 51 PRO B O 1
ATOM 1368 N N . TYR B 1 52 ? 5.582 -1.13 -5.707 1 95 52 TYR B N 1
ATOM 1369 C CA . TYR B 1 52 ? 5.23 -2.498 -6.074 1 95 52 TYR B CA 1
ATOM 1370 C C . TYR B 1 52 ? 4.434 -3.172 -4.961 1 95 52 TYR B C 1
ATOM 1372 O O . TYR B 1 52 ? 3.98 -4.309 -5.117 1 95 52 TYR B O 1
ATOM 1380 N N . ARG B 1 53 ? 4.258 -2.42 -3.914 1 92.25 53 ARG B N 1
ATOM 1381 C CA . ARG B 1 53 ? 3.621 -3.041 -2.756 1 92.25 53 ARG B CA 1
ATOM 1382 C C . ARG B 1 53 ? 2.176 -2.574 -2.609 1 92.25 53 ARG B C 1
ATOM 1384 O O . ARG B 1 53 ? 1.494 -2.939 -1.65 1 92.25 53 ARG B O 1
ATOM 1391 N N . THR B 1 54 ? 1.653 -1.832 -3.623 1 94.75 54 THR B N 1
ATOM 1392 C CA . THR B 1 54 ? 0.23 -1.513 -3.615 1 94.75 54 THR B CA 1
ATOM 1393 C C . THR B 1 54 ? -0.607 -2.768 -3.846 1 94.75 54 THR B C 1
ATOM 1395 O O . THR B 1 54 ? -0.12 -3.75 -4.41 1 94.75 54 THR B O 1
ATOM 1398 N N . THR B 1 55 ? -1.796 -2.697 -3.393 1 95.38 55 THR B N 1
ATOM 1399 C CA . THR B 1 55 ? -2.73 -3.805 -3.57 1 95.38 55 THR B CA 1
ATOM 1400 C C . THR B 1 55 ? -2.84 -4.188 -5.043 1 95.38 55 THR B C 1
ATOM 1402 O O . THR B 1 55 ? -2.721 -5.363 -5.395 1 95.38 55 THR B O 1
ATOM 1405 N N . GLU B 1 56 ? -3.012 -3.189 -5.848 1 96.06 56 GLU B N 1
ATOM 1406 C CA . GLU B 1 56 ? -3.166 -3.447 -7.277 1 96.06 56 GLU B CA 1
ATOM 1407 C C . GLU B 1 56 ? -1.889 -4.035 -7.875 1 96.06 56 GLU B C 1
ATOM 1409 O O . GLU B 1 56 ? -1.945 -4.969 -8.672 1 96.06 56 GLU B O 1
ATOM 1414 N N . ALA B 1 57 ? -0.757 -3.438 -7.504 1 96.62 57 ALA B N 1
ATOM 1415 C CA . ALA B 1 57 ? 0.515 -3.928 -8.031 1 96.62 57 ALA B CA 1
ATOM 1416 C C . ALA B 1 57 ? 0.749 -5.383 -7.633 1 96.62 57 ALA B C 1
ATOM 1418 O O . ALA B 1 57 ? 1.203 -6.191 -8.445 1 96.62 57 ALA B O 1
ATOM 1419 N N . TRP B 1 58 ? 0.474 -5.73 -6.414 1 96.81 58 TRP B N 1
ATOM 1420 C CA . TRP B 1 58 ? 0.654 -7.102 -5.949 1 96.81 58 TRP B CA 1
ATOM 1421 C C . TRP B 1 58 ? -0.272 -8.055 -6.695 1 96.81 58 TRP B C 1
ATOM 1423 O O . TRP B 1 58 ? 0.156 -9.117 -7.148 1 96.81 58 TRP B O 1
ATOM 1433 N N . LEU B 1 59 ? -1.549 -7.648 -6.867 1 98.31 59 LEU B N 1
ATOM 1434 C CA . LEU B 1 59 ? -2.494 -8.5 -7.582 1 98.31 59 LEU B CA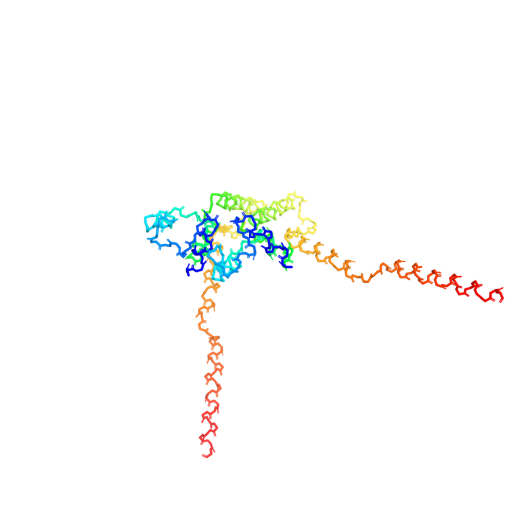 1
ATOM 1435 C C . LEU B 1 59 ? -2.07 -8.688 -9.031 1 98.31 59 LEU B C 1
ATOM 1437 O O . LEU B 1 59 ? -2.174 -9.789 -9.578 1 98.31 59 LEU B O 1
ATOM 1441 N N . LEU B 1 60 ? -1.605 -7.605 -9.633 1 98.38 60 LEU B N 1
ATOM 1442 C CA . LEU B 1 60 ? -1.126 -7.684 -11.008 1 98.38 60 LEU B CA 1
ATOM 1443 C C . LEU B 1 60 ? 0.095 -8.594 -11.102 1 98.38 60 LEU B C 1
ATOM 1445 O O . LEU B 1 60 ? 0.188 -9.414 -12.016 1 98.38 60 LEU B O 1
ATOM 1449 N N . ALA B 1 61 ? 1.029 -8.414 -10.148 1 98.5 61 ALA B N 1
ATOM 1450 C CA . ALA B 1 61 ? 2.211 -9.273 -10.125 1 98.5 61 ALA B CA 1
ATOM 1451 C C . ALA B 1 61 ? 1.818 -10.734 -9.961 1 98.5 61 ALA B C 1
ATOM 1453 O O . ALA B 1 61 ? 2.396 -11.617 -10.602 1 98.5 61 ALA B O 1
ATOM 1454 N N . THR B 1 62 ? 0.903 -11.023 -9.125 1 98.25 62 THR B N 1
ATOM 1455 C CA . THR B 1 62 ? 0.398 -12.375 -8.914 1 98.25 62 THR B CA 1
ATOM 1456 C C . THR B 1 62 ? -0.192 -12.938 -10.203 1 98.25 62 THR B C 1
ATOM 1458 O O . THR B 1 62 ? 0.045 -14.102 -10.539 1 98.25 62 THR B O 1
ATOM 1461 N N . SER B 1 63 ? -0.969 -12.125 -10.93 1 98.5 63 SER B N 1
ATOM 1462 C CA . SER B 1 63 ? -1.515 -12.547 -12.219 1 98.5 63 SER B CA 1
ATOM 1463 C C . SER B 1 63 ? -0.404 -12.883 -13.211 1 98.5 63 SER B C 1
ATOM 1465 O O . SER B 1 63 ? -0.49 -13.883 -13.93 1 98.5 63 SER B O 1
ATOM 1467 N N . ILE B 1 64 ? 0.611 -12.055 -13.219 1 98.31 64 ILE B N 1
ATOM 1468 C CA . ILE B 1 64 ? 1.751 -12.281 -14.102 1 98.31 64 ILE B CA 1
ATOM 1469 C C . ILE B 1 64 ? 2.418 -13.609 -13.75 1 98.31 64 ILE B C 1
ATOM 1471 O O . ILE B 1 64 ? 2.744 -14.398 -14.641 1 98.31 64 ILE B O 1
ATOM 1475 N N . ASP B 1 65 ? 2.592 -13.852 -12.484 1 98 65 ASP B N 1
ATOM 1476 C CA . ASP B 1 65 ? 3.205 -15.109 -12.055 1 98 65 ASP B CA 1
ATOM 1477 C C . ASP B 1 65 ? 2.352 -16.312 -12.453 1 98 65 ASP B C 1
ATOM 1479 O O . ASP B 1 65 ? 2.879 -17.344 -12.859 1 98 65 ASP B O 1
ATOM 1483 N N . MET B 1 66 ? 1.021 -16.156 -12.391 1 97.69 66 MET B N 1
ATOM 1484 C CA . MET B 1 66 ? 0.124 -17.219 -12.82 1 97.69 66 MET B CA 1
ATOM 1485 C C . MET B 1 66 ? 0.254 -17.469 -14.32 1 97.69 66 MET B C 1
ATOM 1487 O O . MET B 1 66 ? 0.254 -18.609 -14.773 1 97.69 66 MET B O 1
ATOM 1491 N N . LEU B 1 67 ? 0.328 -16.391 -15.07 1 97.75 67 LEU B N 1
ATOM 1492 C CA . LEU B 1 67 ? 0.473 -16.484 -16.516 1 97.75 67 LEU B CA 1
ATOM 1493 C C . LEU B 1 67 ? 1.808 -17.125 -16.891 1 97.75 67 LEU B C 1
ATOM 1495 O O . LEU B 1 67 ? 1.872 -17.953 -17.797 1 97.75 67 LEU B O 1
ATOM 1499 N N . ALA B 1 68 ? 2.867 -16.703 -16.203 1 96.94 68 ALA B N 1
ATOM 1500 C CA . ALA B 1 68 ? 4.18 -17.297 -16.438 1 96.94 68 ALA B CA 1
ATOM 1501 C C . ALA B 1 68 ? 4.152 -18.797 -16.156 1 96.94 68 ALA B C 1
ATOM 1503 O O . ALA B 1 68 ? 4.738 -19.578 -16.922 1 96.94 68 ALA B O 1
ATOM 1504 N N . GLY B 1 69 ? 3.492 -19.156 -15.016 1 94.81 69 GLY B N 1
ATOM 1505 C CA . GLY B 1 69 ? 3.309 -20.562 -14.734 1 94.81 69 GLY B CA 1
ATOM 1506 C C . GLY B 1 69 ? 2.555 -21.297 -15.836 1 94.81 69 GLY B C 1
ATOM 1507 O O . GLY B 1 69 ? 2.938 -22.391 -16.234 1 94.81 69 GLY B O 1
ATOM 1508 N N . ALA B 1 70 ? 1.549 -20.688 -16.359 1 95.19 70 ALA B N 1
ATOM 1509 C CA . ALA B 1 70 ? 0.765 -21.25 -17.453 1 95.19 70 ALA B CA 1
ATOM 1510 C C . ALA B 1 70 ? 1.627 -21.469 -18.703 1 95.19 70 ALA B C 1
ATOM 1512 O O . ALA B 1 70 ? 1.562 -22.531 -19.328 1 95.19 70 ALA B O 1
ATOM 1513 N N . ASN B 1 71 ? 2.414 -20.453 -19.016 1 95.12 71 ASN B N 1
ATOM 1514 C CA . ASN B 1 71 ? 3.299 -20.547 -20.172 1 95.12 71 ASN B CA 1
ATOM 1515 C C . ASN B 1 71 ? 4.328 -21.656 -20 1 95.12 71 ASN B C 1
ATOM 1517 O O . ASN B 1 71 ? 4.617 -22.391 -20.953 1 95.12 71 ASN B O 1
ATOM 1521 N N . TRP B 1 72 ? 4.832 -21.734 -18.828 1 94.31 72 TRP B N 1
ATOM 1522 C CA . TRP B 1 72 ? 5.773 -22.812 -18.516 1 94.31 72 TRP B CA 1
ATOM 1523 C C . TRP B 1 72 ? 5.121 -24.172 -18.688 1 94.31 72 TRP B C 1
ATOM 1525 O O . TRP B 1 72 ? 5.711 -25.078 -19.281 1 94.31 72 TRP B O 1
ATOM 1535 N N . GLN B 1 73 ? 3.91 -24.391 -18.25 1 92.19 73 GLN B N 1
ATOM 1536 C CA . GLN B 1 73 ? 3.1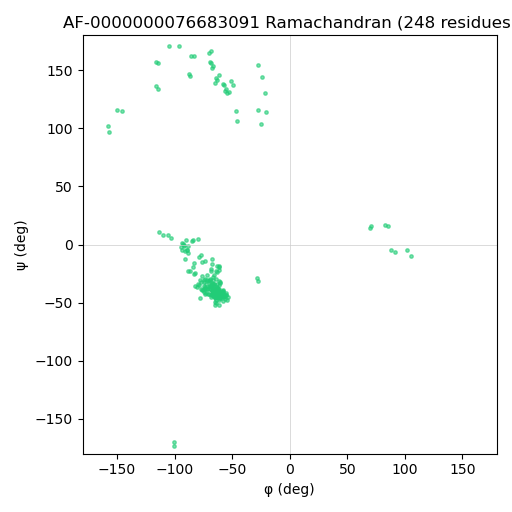72 -25.641 -18.391 1 92.19 73 GLN B CA 1
ATOM 1537 C C . GLN B 1 73 ? 2.949 -25.984 -19.875 1 92.19 73 GLN B C 1
ATOM 1539 O O . GLN B 1 73 ? 3.117 -27.125 -20.281 1 92.19 73 GLN B O 1
ATOM 1544 N N . ARG B 1 74 ? 2.594 -24.984 -20.594 1 92.19 74 ARG B N 1
ATOM 1545 C CA . ARG B 1 74 ? 2.285 -25.188 -22 1 92.19 74 ARG B CA 1
ATOM 1546 C C . ARG B 1 74 ? 3.533 -25.594 -22.781 1 92.19 74 ARG B C 1
ATOM 1548 O O . ARG B 1 74 ? 3.443 -26.312 -23.781 1 92.19 74 ARG B O 1
ATOM 1555 N N . ALA B 1 75 ? 4.672 -25.156 -22.281 1 91.94 75 ALA B N 1
ATOM 1556 C CA . ALA B 1 75 ? 5.938 -25.469 -22.938 1 91.94 75 ALA B CA 1
ATOM 1557 C C . ALA B 1 75 ? 6.457 -26.844 -22.5 1 91.94 75 ALA B C 1
ATOM 1559 O O . ALA B 1 75 ? 7.562 -27.234 -22.875 1 91.94 75 ALA B O 1
ATOM 1560 N N . GLY B 1 76 ? 5.812 -27.641 -21.719 1 89.19 76 GLY B N 1
ATOM 1561 C CA . GLY B 1 76 ? 6.164 -29 -21.328 1 89.19 76 GLY B CA 1
ATOM 1562 C C . GLY B 1 76 ? 6.77 -29.094 -19.938 1 89.19 76 GLY B C 1
ATOM 1563 O O . GLY B 1 76 ? 7.102 -30.188 -19.484 1 89.19 76 GLY B O 1
ATOM 1564 N N . GLY B 1 77 ? 6.988 -27.953 -19.328 1 86.38 77 GLY B N 1
ATOM 1565 C CA . GLY B 1 77 ? 7.445 -27.906 -17.953 1 86.38 77 GLY B CA 1
ATOM 1566 C C . GLY B 1 77 ? 8.875 -28.391 -17.781 1 86.38 77 GLY B C 1
ATOM 1567 O O . GLY B 1 77 ? 9.273 -28.812 -16.688 1 86.38 77 GLY B O 1
ATOM 1568 N N . LYS B 1 78 ? 9.703 -28.547 -18.781 1 87.5 78 LYS B N 1
ATOM 1569 C CA . LYS B 1 78 ? 11.031 -29.156 -18.719 1 87.5 78 LYS B CA 1
ATOM 1570 C C . LYS B 1 78 ? 12.102 -28.125 -18.406 1 87.5 78 LYS B C 1
ATOM 1572 O O . LYS B 1 78 ? 13.18 -28.469 -17.922 1 87.5 78 LYS B O 1
ATOM 1577 N N . GLY B 1 79 ? 11.82 -26.828 -18.312 1 88.44 79 GLY B N 1
ATOM 1578 C CA . GLY B 1 79 ? 12.758 -25.781 -17.953 1 88.44 79 GLY B CA 1
ATOM 1579 C C . GLY B 1 79 ? 12.57 -25.266 -16.547 1 88.44 79 GLY B C 1
ATOM 1580 O O . GLY B 1 79 ? 11.727 -25.766 -15.797 1 88.44 79 GLY B O 1
ATOM 1581 N N . PRO B 1 80 ? 13.578 -24.422 -16.125 1 92.56 80 PRO B N 1
ATOM 1582 C CA . PRO B 1 80 ? 13.422 -23.859 -14.781 1 92.56 80 PRO B CA 1
ATOM 1583 C C . PRO B 1 80 ? 12.055 -23.219 -14.57 1 92.56 80 PRO B C 1
ATOM 1585 O O . PRO B 1 80 ? 11.5 -22.609 -15.492 1 92.56 80 PRO B O 1
ATOM 1588 N N . ARG B 1 81 ? 11.508 -23.391 -13.422 1 91.62 81 ARG B N 1
ATOM 1589 C CA . ARG B 1 81 ? 10.242 -22.75 -13.094 1 91.62 81 ARG B CA 1
ATOM 1590 C C . ARG B 1 81 ? 10.375 -21.219 -13.086 1 91.62 81 ARG B C 1
ATOM 1592 O O . ARG B 1 81 ? 11.391 -20.688 -12.633 1 91.62 81 ARG B O 1
ATOM 1599 N N . PRO B 1 82 ? 9.328 -20.625 -13.539 1 95 82 PRO B N 1
ATOM 1600 C CA . PRO B 1 82 ? 9.391 -19.172 -13.547 1 95 82 PRO B CA 1
ATOM 1601 C C . PRO B 1 82 ? 9.523 -18.578 -12.148 1 95 82 PRO B C 1
ATOM 1603 O O . PRO B 1 82 ? 8.938 -19.094 -11.195 1 95 82 PRO B O 1
ATOM 1606 N N . GLN B 1 83 ? 10.336 -17.531 -12.07 1 95.31 83 GLN B N 1
ATOM 1607 C CA . GLN B 1 83 ? 10.523 -16.828 -10.812 1 95.31 83 GLN B CA 1
ATOM 1608 C C . GLN B 1 83 ? 9.461 -15.75 -10.617 1 95.31 83 GLN B C 1
ATOM 1610 O O . GLN B 1 83 ? 9.078 -15.07 -11.578 1 95.31 83 GLN B O 1
ATOM 1615 N N . PRO B 1 84 ? 9.055 -15.57 -9.352 1 97.69 84 PRO B N 1
ATOM 1616 C CA . PRO B 1 84 ? 8.094 -14.492 -9.125 1 97.69 84 PRO B CA 1
ATOM 1617 C C . PRO B 1 84 ? 8.617 -13.133 -9.594 1 97.69 84 PRO B C 1
ATOM 1619 O O . PRO B 1 84 ? 9.758 -12.773 -9.305 1 97.69 84 PRO B O 1
ATOM 1622 N N . ILE B 1 85 ? 7.719 -12.469 -10.195 1 98.25 85 ILE B N 1
ATOM 1623 C CA . ILE B 1 85 ? 8.133 -11.242 -10.867 1 98.25 85 ILE B CA 1
ATOM 1624 C C . ILE B 1 85 ? 8.617 -10.227 -9.836 1 98.25 85 ILE B C 1
ATOM 1626 O O . ILE B 1 85 ? 9.594 -9.516 -10.078 1 98.25 85 ILE B O 1
ATOM 1630 N N . LEU B 1 86 ? 8.031 -10.078 -8.688 1 97.56 86 LEU B N 1
ATOM 1631 C CA . LEU B 1 86 ? 8.438 -9.094 -7.691 1 97.56 86 LEU B CA 1
ATOM 1632 C C . LEU B 1 86 ? 9.812 -9.43 -7.121 1 97.56 86 LEU B C 1
ATOM 1634 O O . LEU B 1 86 ? 10.594 -8.531 -6.797 1 97.56 86 LEU B O 1
ATOM 1638 N N . SER B 1 87 ? 10.102 -10.703 -7 1 97.12 87 SER B N 1
ATOM 1639 C CA . SER B 1 87 ? 11.438 -11.117 -6.582 1 97.12 87 SER B CA 1
ATOM 1640 C C . SER B 1 87 ? 12.484 -10.703 -7.605 1 97.12 87 SER B C 1
ATOM 1642 O O . SER B 1 87 ? 13.57 -10.25 -7.242 1 97.12 87 SER B O 1
ATOM 1644 N N . ALA B 1 88 ? 12.195 -10.922 -8.805 1 96.56 88 ALA B N 1
ATOM 1645 C CA . ALA B 1 88 ? 13.109 -10.539 -9.875 1 96.56 88 ALA B CA 1
ATOM 1646 C C . ALA B 1 88 ? 13.344 -9.031 -9.883 1 96.56 88 ALA B C 1
ATOM 1648 O O . ALA B 1 88 ? 14.477 -8.57 -10.062 1 96.56 88 ALA B O 1
ATOM 1649 N N . ILE B 1 89 ? 12.289 -8.297 -9.688 1 96.69 89 ILE B N 1
ATOM 1650 C CA . ILE B 1 89 ? 12.398 -6.844 -9.648 1 96.69 89 ILE B CA 1
ATOM 1651 C C . ILE B 1 89 ? 13.266 -6.426 -8.461 1 96.69 89 ILE B C 1
ATOM 1653 O O . ILE B 1 89 ? 14.164 -5.59 -8.602 1 96.69 89 ILE B O 1
ATOM 1657 N N . GLU B 1 90 ? 13.016 -6.902 -7.316 1 96.62 90 GLU B N 1
ATOM 1658 C CA . GLU B 1 90 ? 13.781 -6.578 -6.121 1 96.62 90 GLU B CA 1
ATOM 1659 C C . GLU B 1 90 ? 15.266 -6.867 -6.32 1 96.62 90 GLU B C 1
ATOM 1661 O O . GLU B 1 90 ? 16.109 -6.066 -5.938 1 96.62 90 GLU B O 1
ATOM 1666 N N . ARG B 1 91 ? 15.523 -7.98 -6.902 1 95.5 91 ARG B N 1
ATOM 1667 C CA . ARG B 1 91 ? 16.906 -8.344 -7.184 1 95.5 91 ARG B CA 1
ATOM 1668 C C . ARG B 1 91 ? 17.562 -7.332 -8.117 1 95.5 91 ARG B C 1
ATOM 1670 O O . ARG B 1 91 ? 18.719 -6.949 -7.918 1 95.5 91 ARG B O 1
ATOM 1677 N N . SER B 1 92 ? 16.828 -7.059 -9.125 1 95.19 92 SER B N 1
ATOM 1678 C CA . SER B 1 92 ? 17.344 -6.086 -10.086 1 95.19 92 SER B CA 1
ATOM 1679 C C . SER B 1 92 ? 17.641 -4.75 -9.414 1 95.19 92 SER B C 1
ATOM 1681 O O . SER B 1 92 ? 18.672 -4.129 -9.688 1 95.19 92 SER B O 1
ATOM 1683 N N . ILE B 1 93 ? 16.828 -4.316 -8.5 1 93.5 93 ILE B N 1
ATOM 1684 C CA . ILE B 1 93 ? 17 -3.055 -7.797 1 93.5 93 ILE B CA 1
ATOM 1685 C C . ILE B 1 93 ? 18.219 -3.135 -6.879 1 93.5 93 ILE B C 1
ATOM 1687 O O . ILE B 1 93 ? 19.031 -2.217 -6.844 1 93.5 93 ILE B O 1
ATOM 1691 N N . ARG B 1 94 ? 18.312 -4.211 -6.191 1 92.62 94 ARG B N 1
ATOM 1692 C CA . ARG B 1 94 ? 19.438 -4.402 -5.281 1 92.62 94 ARG B CA 1
ATOM 1693 C C . ARG B 1 94 ? 20.766 -4.445 -6.043 1 92.62 94 ARG B C 1
ATOM 1695 O O . ARG B 1 94 ? 21.766 -3.877 -5.598 1 92.62 94 ARG B O 1
ATOM 1702 N N . SER B 1 95 ? 20.75 -5.121 -7.141 1 93.19 95 SER B N 1
ATOM 1703 C CA . SER B 1 95 ? 21.953 -5.195 -7.969 1 93.19 95 SER B CA 1
ATOM 1704 C C . SER B 1 95 ? 22.359 -3.818 -8.461 1 93.19 95 SER B C 1
ATOM 1706 O O . SER B 1 95 ? 23.562 -3.492 -8.477 1 93.19 95 SER B O 1
ATOM 1708 N N . ALA B 1 96 ? 21.453 -3.064 -8.828 1 90.88 96 ALA B N 1
ATOM 1709 C CA . ALA B 1 96 ? 21.734 -1.713 -9.305 1 90.88 96 ALA B CA 1
ATOM 1710 C C . ALA B 1 96 ? 22.297 -0.846 -8.188 1 90.88 96 ALA B C 1
ATOM 1712 O O . ALA B 1 96 ? 23.188 -0.016 -8.414 1 90.88 96 ALA B O 1
ATOM 1713 N N . GLU B 1 97 ? 21.828 -1.033 -6.961 1 87 97 GLU B N 1
ATOM 1714 C CA . GLU B 1 97 ? 22.312 -0.262 -5.816 1 87 97 GLU B CA 1
ATOM 1715 C C . GLU B 1 97 ? 23.719 -0.682 -5.414 1 87 97 GLU B C 1
ATOM 1717 O O . GLU B 1 97 ? 24.531 0.151 -4.996 1 87 97 GLU B O 1
ATOM 1722 N N . GLN B 1 98 ? 23.984 -1.965 -5.484 1 85.44 98 GLN B N 1
ATOM 1723 C CA . GLN B 1 98 ? 25.312 -2.473 -5.184 1 85.44 98 GLN B CA 1
ATOM 1724 C C . GLN B 1 98 ? 26.328 -2.01 -6.223 1 85.44 98 GLN B C 1
ATOM 1726 O O . GLN B 1 98 ? 27.469 -1.7 -5.887 1 85.44 98 GLN B O 1
ATOM 1731 N N . ASP B 1 99 ? 25.891 -2.051 -7.383 1 79.75 99 ASP B N 1
ATOM 1732 C CA . ASP B 1 99 ? 26.766 -1.572 -8.453 1 79.75 99 ASP B CA 1
ATOM 1733 C C . ASP B 1 99 ? 27.109 -0.097 -8.258 1 79.75 99 ASP B C 1
ATOM 1735 O O . ASP B 1 99 ? 28.234 0.324 -8.539 1 79.75 99 ASP B O 1
ATOM 1739 N N . LYS B 1 100 ? 26.109 0.562 -7.664 1 74.56 100 LYS B N 1
ATOM 1740 C CA . LYS B 1 100 ? 26.344 1.981 -7.418 1 74.56 100 LYS B CA 1
ATOM 1741 C C . LYS B 1 100 ? 27.266 2.184 -6.211 1 74.56 100 LYS B C 1
ATOM 1743 O O . LYS B 1 100 ? 27.984 3.182 -6.133 1 74.56 100 LYS B O 1
ATOM 1748 N N . ARG B 1 101 ? 27.141 1.3 -5.305 1 69.19 101 ARG B N 1
ATOM 1749 C CA . ARG B 1 101 ? 27.969 1.391 -4.109 1 69.19 101 ARG B CA 1
ATOM 1750 C C . ARG B 1 101 ? 29.359 0.801 -4.363 1 69.19 101 ARG B C 1
ATOM 1752 O O . ARG B 1 101 ? 30.281 1.017 -3.576 1 69.19 101 ARG B O 1
ATOM 1759 N N . ALA B 1 102 ? 29.312 -0.247 -5.18 1 63.12 102 ALA B N 1
ATOM 1760 C CA . ALA B 1 102 ? 30.625 -0.842 -5.48 1 63.12 102 ALA B CA 1
ATOM 1761 C C . ALA B 1 102 ? 31.641 0.231 -5.832 1 63.12 102 ALA B C 1
ATOM 1763 O O . ALA B 1 102 ? 31.312 1.242 -6.453 1 63.12 102 ALA B O 1
ATOM 1764 N N . PRO B 1 103 ? 32.594 0.294 -4.957 1 54.44 103 PRO B N 1
ATOM 1765 C CA . PRO B 1 103 ? 33.625 1.312 -5.207 1 54.44 103 PRO B CA 1
ATOM 1766 C C . PRO B 1 103 ? 33.781 1.644 -6.688 1 54.44 103 PRO B C 1
ATOM 1768 O O . PRO B 1 103 ? 33.406 0.838 -7.547 1 54.44 103 PRO B O 1
ATOM 1771 N N . HIS B 1 104 ? 34.25 2.832 -7.074 1 55.06 104 HIS B N 1
ATOM 1772 C CA . HIS B 1 104 ? 34.719 3.309 -8.375 1 55.06 104 HIS B CA 1
ATOM 1773 C C . HIS B 1 104 ? 35.281 2.166 -9.211 1 55.06 104 HIS B C 1
ATOM 1775 O O . HIS B 1 104 ? 35.969 1.282 -8.688 1 55.06 104 HIS B O 1
ATOM 1781 N N . SER B 1 105 ? 34.719 1.669 -10.508 1 55.28 105 SER B N 1
ATOM 1782 C CA . SER B 1 105 ? 35 0.59 -11.445 1 55.28 105 SER B CA 1
ATOM 1783 C C . SER B 1 105 ? 36.438 0.073 -11.266 1 55.28 105 SER B C 1
ATOM 1785 O O . SER B 1 105 ? 37.375 0.858 -11.07 1 55.28 105 SER B O 1
ATOM 1787 N N . THR B 1 106 ? 36.531 -1.315 -10.773 1 59.84 106 THR B N 1
ATOM 1788 C CA . THR B 1 106 ? 37.875 -1.867 -10.898 1 59.84 106 THR B CA 1
ATOM 1789 C C . THR B 1 106 ? 38.625 -1.226 -12.07 1 59.84 106 THR B C 1
ATOM 1791 O O . THR B 1 106 ? 39.844 -1.019 -12.008 1 59.84 106 THR B O 1
ATOM 1794 N N . ALA B 1 107 ? 37.688 -0.891 -12.93 1 64.56 107 ALA B N 1
ATOM 1795 C CA . ALA B 1 107 ? 38.281 -0.249 -14.109 1 64.56 107 ALA B CA 1
ATOM 1796 C C . ALA B 1 107 ? 38.719 1.181 -13.789 1 64.56 107 ALA B C 1
ATOM 1798 O O . ALA B 1 107 ? 39.781 1.629 -14.242 1 64.56 107 ALA B O 1
ATOM 1799 N N . GLU B 1 108 ? 37.844 1.723 -13.031 1 65.62 108 GLU B N 1
ATOM 1800 C CA . GLU B 1 108 ? 38.219 3.082 -12.68 1 65.62 108 GLU B CA 1
ATOM 1801 C C . GLU B 1 108 ? 39.406 3.08 -11.711 1 65.62 108 GLU B C 1
ATOM 1803 O O . GLU B 1 108 ? 40.344 3.877 -11.859 1 65.62 108 GLU B O 1
ATOM 1808 N N . LEU B 1 109 ? 39.438 2.207 -10.836 1 71.25 109 LEU B N 1
ATOM 1809 C CA . LEU B 1 109 ? 40.594 2.047 -9.945 1 71.25 109 LEU B CA 1
ATOM 1810 C C . LEU B 1 109 ? 41.812 1.579 -10.711 1 71.25 109 LEU B C 1
ATOM 1812 O O . LEU B 1 109 ? 42.938 2.047 -10.453 1 71.25 109 LEU B O 1
ATOM 1816 N N . ALA B 1 110 ? 41.625 0.683 -11.703 1 73.62 110 ALA B N 1
ATOM 1817 C CA . ALA B 1 110 ? 42.688 0.274 -12.609 1 73.62 110 ALA B CA 1
ATOM 1818 C C . ALA B 1 110 ? 43.188 1.452 -13.445 1 73.62 110 ALA B C 1
ATOM 1820 O O . ALA B 1 110 ? 44.375 1.611 -13.656 1 73.62 110 ALA B O 1
ATOM 1821 N N . GLN B 1 111 ? 42.25 2.305 -13.852 1 75.69 111 GLN B N 1
ATOM 1822 C CA . GLN B 1 111 ? 42.594 3.49 -14.625 1 75.69 111 GLN B CA 1
ATOM 1823 C C . GLN B 1 111 ? 43.344 4.508 -13.773 1 75.69 111 GLN B C 1
ATOM 1825 O O . GLN B 1 111 ? 44.281 5.137 -14.234 1 75.69 111 GLN B O 1
ATOM 1830 N N . ILE B 1 112 ? 43 4.559 -12.602 1 76.5 112 ILE B N 1
ATOM 1831 C CA . ILE B 1 112 ? 43.656 5.484 -11.695 1 76.5 112 ILE B CA 1
ATOM 1832 C C . ILE B 1 112 ? 45.062 4.949 -11.336 1 76.5 112 ILE B C 1
ATOM 1834 O O . ILE B 1 112 ? 46.031 5.691 -11.359 1 76.5 112 ILE B O 1
ATOM 1838 N N . ARG B 1 113 ? 45.156 3.695 -11.125 1 77.44 113 ARG B N 1
ATOM 1839 C CA . ARG B 1 113 ? 46.438 3.068 -10.867 1 77.44 113 ARG B CA 1
ATOM 1840 C C . ARG B 1 113 ? 47.375 3.178 -12.078 1 77.44 113 ARG B C 1
ATOM 1842 O O . ARG B 1 113 ? 48.562 3.449 -11.93 1 77.44 113 ARG B O 1
ATOM 1849 N N . ALA B 1 114 ? 46.844 2.947 -13.273 1 82.06 114 ALA B N 1
ATOM 1850 C CA . ALA B 1 114 ? 47.594 3.055 -14.516 1 82.06 114 ALA B CA 1
ATOM 1851 C C . ALA B 1 114 ? 48.094 4.484 -14.742 1 82.06 114 ALA B C 1
ATOM 1853 O O . ALA B 1 114 ? 49.219 4.707 -15.156 1 82.06 114 ALA B O 1
ATOM 1854 N N . SER B 1 115 ? 47.25 5.418 -14.391 1 81.94 115 SER B N 1
ATOM 1855 C CA . SER B 1 115 ? 47.594 6.824 -14.539 1 81.94 115 SER B CA 1
ATOM 1856 C C . SER B 1 115 ? 48.688 7.223 -13.547 1 81.94 115 SER B C 1
ATOM 1858 O O . SER B 1 115 ? 49.594 7.973 -13.883 1 81.94 115 SER B O 1
ATOM 1860 N N . LEU B 1 116 ? 48.719 6.621 -12.453 1 78.31 116 LEU B N 1
ATOM 1861 C CA . LEU B 1 116 ? 49.688 6.922 -11.414 1 78.31 116 LEU B CA 1
ATOM 1862 C C . LEU B 1 116 ? 51.062 6.305 -11.758 1 78.31 116 LEU B C 1
ATOM 1864 O O . LEU B 1 116 ? 52.094 6.926 -11.547 1 78.31 116 LEU B O 1
ATOM 1868 N N . ARG B 1 117 ? 50.969 5.105 -12.328 1 81.31 117 ARG B N 1
ATOM 1869 C CA . ARG B 1 117 ? 52.156 4.414 -12.766 1 81.31 117 ARG B CA 1
ATOM 1870 C C . ARG B 1 117 ? 52.844 5.16 -13.914 1 81.31 117 ARG B C 1
ATOM 1872 O O . ARG B 1 117 ? 54.062 5.242 -13.969 1 81.31 117 ARG B O 1
ATOM 1879 N N . LYS B 1 118 ? 52.031 5.688 -14.742 1 78.44 118 LYS B N 1
ATOM 1880 C CA . LYS B 1 118 ? 52.531 6.465 -15.867 1 78.44 118 LYS B CA 1
ATOM 1881 C C . LYS B 1 118 ? 53.188 7.758 -15.383 1 78.44 118 LYS B C 1
ATOM 1883 O O . LYS B 1 118 ? 54.25 8.148 -15.883 1 78.44 118 LYS B O 1
ATOM 1888 N N . ARG B 1 119 ? 52.688 8.258 -14.375 1 77.25 119 ARG B N 1
ATOM 1889 C CA . ARG B 1 119 ? 53.25 9.5 -13.852 1 77.25 119 ARG B CA 1
ATOM 1890 C C . ARG B 1 119 ? 54.531 9.242 -13.062 1 77.25 119 ARG B C 1
ATOM 1892 O O . ARG B 1 119 ? 55.469 10.023 -13.133 1 77.25 119 ARG B O 1
ATOM 1899 N N . ARG B 1 120 ? 54.562 8.188 -12.414 1 73 120 ARG B N 1
ATOM 1900 C CA . ARG B 1 120 ? 55.781 7.855 -11.648 1 73 120 ARG B CA 1
ATOM 1901 C C . ARG B 1 120 ? 56.938 7.512 -12.578 1 73 120 ARG B C 1
ATOM 1903 O O . ARG B 1 120 ? 58.094 7.859 -12.297 1 73 120 ARG B O 1
ATOM 1910 N N . ALA B 1 121 ? 56.656 7.023 -13.625 1 82.5 121 ALA B N 1
ATOM 1911 C CA . ALA B 1 121 ? 57.656 6.656 -14.602 1 82.5 121 ALA B CA 1
ATOM 1912 C C . ALA B 1 121 ? 58.25 7.895 -15.297 1 82.5 121 ALA B C 1
ATOM 1914 O O . ALA B 1 121 ? 59.406 7.918 -15.664 1 82.5 121 ALA B O 1
ATOM 1915 N N . GLN B 1 122 ? 57.469 8.859 -15.391 1 74.44 122 GLN B N 1
ATOM 1916 C CA . GLN B 1 122 ? 57.906 10.094 -16.031 1 74.44 122 GLN B CA 1
ATOM 1917 C C . GLN B 1 122 ? 58.812 10.906 -15.117 1 74.44 122 GLN B C 1
ATOM 1919 O O . GLN B 1 122 ? 59.688 11.648 -15.578 1 74.44 122 GLN B O 1
ATOM 1924 N N . THR B 1 123 ? 58.656 10.758 -13.922 1 69.94 123 THR B N 1
ATOM 1925 C CA . THR B 1 123 ? 59.469 11.547 -13 1 69.94 123 THR B CA 1
ATOM 1926 C C . THR B 1 123 ? 60.844 10.914 -12.789 1 69.94 123 THR B C 1
ATOM 1928 O O . THR B 1 123 ? 61.812 11.609 -12.516 1 69.94 123 THR B O 1
ATOM 1931 N N . THR B 1 124 ? 60.969 9.609 -13 1 72.38 124 THR B N 1
ATOM 1932 C CA . THR B 1 124 ? 62.281 8.969 -12.805 1 72.38 124 THR B CA 1
ATOM 1933 C C . THR B 1 124 ? 63.156 9.133 -14.039 1 72.38 124 THR B C 1
ATOM 1935 O O . THR B 1 124 ? 64.375 8.883 -13.992 1 72.38 124 THR B O 1
ATOM 1938 N N . SER B 1 125 ? 62.594 9.492 -15.141 1 65.38 125 SER B N 1
ATOM 1939 C CA . SER B 1 125 ? 63.406 9.625 -16.328 1 65.38 125 SER B CA 1
ATOM 1940 C C . SER B 1 125 ? 63.969 11.047 -16.469 1 65.38 125 SER B C 1
ATOM 1942 O O . SER B 1 125 ? 64.688 11.336 -17.406 1 65.38 125 SER B O 1
ATOM 1944 N N . ARG B 1 126 ? 63.75 11.945 -15.539 1 47.22 126 ARG B N 1
ATOM 1945 C CA . ARG B 1 126 ? 64.5 13.203 -15.609 1 47.22 126 ARG B CA 1
ATOM 1946 C C . ARG B 1 126 ? 65.625 13.227 -14.602 1 47.22 126 ARG B C 1
ATOM 1948 O O . ARG B 1 126 ? 65.5 12.625 -13.531 1 47.22 126 ARG B O 1
#

Organism: NCBI:txid1408189